Protein AF-A0A432F9B1-F1 (afdb_monomer_lite)

Sequence (202 aa):
MKHYENTPMRMRAKAAPVVKTEVPLRAWCSLDKTREQALPIDDSDNGCDCQPRCPTGAGRMDLRQIAAIKMADEDAVTDSPEAYYLMKQRGITNVIILGVHANMCVLGRPFSIRQMVYQGQNVALVRDLTDTMYNPRSKPFVPHTRGTELVVEHIERHWCPTLTSTDILGGETFQFSDVKIEKDFREPSTSSANTEPRLLKN

Secondary structure (DSSP, 8-state):
-GGGTTSHHHHHHHTSPPPP-SS---S-----TTT----SS--TTTT---SSPPP--GGGS--S--TTSPPPTT----SSTHHHHHHHHTT--EEEEEEE-TTTHHHHSTTSHHHHHHTT-EEEEEEEEEE----TTSTT---HHHHHHHHHHHHHHHT--EE-HHHHH-S-----TT----TT-PPPPS------------

Foldseek 3Di:
DVVCCPPLQAVLLVPQDDDDAPDDQDQKDDDDPVFADPQQADCVVQLQADVVGDDPDPVPDDPDDDPVDDDDNPHHDDQALSVVSSCVVVVNQEEEDAEDDLNGCQCIGSNHQVNSVVRNGQYEYALLRYAHSHHCVGPPNDPRVVSSVSSVVRCCRGTHYYDHPCVVVNDDGDDDPPDDPPPPPDDPDPDDPPPDDPDDDD

Radius of gyration: 19.1 Å; chains: 1; bounding box: 42×38×64 Å

Structure (mmCIF, N/CA/C/O backbone):
data_AF-A0A432F9B1-F1
#
_entry.id   AF-A0A432F9B1-F1
#
loop_
_atom_site.group_PDB
_atom_site.id
_atom_site.type_symbol
_atom_site.label_atom_id
_atom_site.label_alt_id
_atom_site.label_comp_id
_atom_site.label_asym_id
_atom_site.label_entity_id
_atom_site.label_seq_id
_atom_site.pdbx_PDB_ins_code
_atom_site.Cartn_x
_atom_site.Cartn_y
_atom_site.Cartn_z
_atom_site.occupancy
_atom_site.B_iso_or_equiv
_atom_site.auth_seq_id
_atom_site.auth_comp_id
_atom_site.auth_asym_id
_atom_site.auth_atom_id
_atom_site.pdbx_PDB_model_num
ATOM 1 N N . MET A 1 1 ? -15.166 8.931 -1.990 1.00 89.19 1 MET A N 1
ATOM 2 C CA . MET A 1 1 ? -16.039 8.794 -0.797 1.00 89.19 1 MET A CA 1
ATOM 3 C C . MET A 1 1 ? -17.536 8.982 -1.033 1.00 89.19 1 MET A C 1
ATOM 5 O O . MET A 1 1 ? -18.286 8.268 -0.383 1.00 89.19 1 MET A O 1
ATOM 9 N N . LYS A 1 2 ? -17.989 9.857 -1.948 1.00 89.62 2 LYS A N 1
ATOM 10 C CA . LYS A 1 2 ? -19.423 10.134 -2.194 1.00 89.62 2 LYS A CA 1
ATOM 11 C C . LYS A 1 2 ? -20.313 8.890 -2.350 1.00 89.62 2 LYS A C 1
ATOM 13 O O . LYS A 1 2 ? -21.380 8.817 -1.758 1.00 89.62 2 LYS A O 1
ATOM 18 N N . HIS A 1 3 ? -19.839 7.878 -3.080 1.00 91.00 3 HIS A N 1
ATOM 19 C CA . HIS A 1 3 ? -20.565 6.615 -3.290 1.00 91.00 3 HIS A 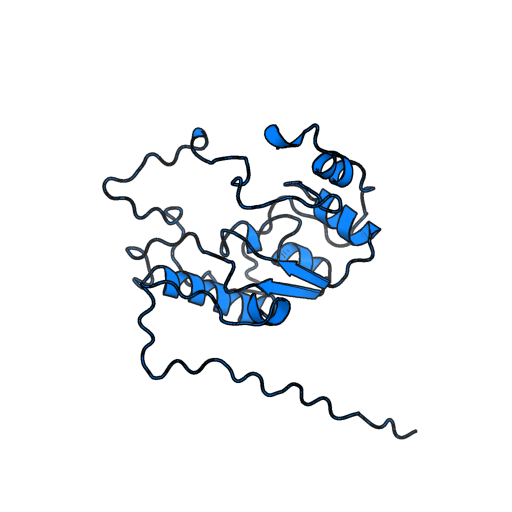CA 1
ATOM 20 C C . HIS A 1 3 ? -20.854 5.823 -2.006 1.00 91.00 3 HIS A C 1
ATOM 22 O O . HIS A 1 3 ? -21.759 4.997 -1.995 1.00 91.00 3 HIS A O 1
ATOM 28 N N . TYR A 1 4 ? -20.106 6.081 -0.932 1.00 94.38 4 TYR A N 1
ATOM 29 C CA . TYR A 1 4 ? -20.184 5.335 0.320 1.00 94.38 4 TYR A CA 1
ATOM 30 C C . TYR A 1 4 ? -20.813 6.136 1.460 1.00 94.38 4 TYR A C 1
ATOM 32 O O . TYR A 1 4 ? -20.983 5.583 2.539 1.00 94.38 4 TYR A O 1
ATOM 40 N N . GLU A 1 5 ? -21.153 7.416 1.265 1.00 93.81 5 GLU A N 1
ATOM 41 C CA . GLU A 1 5 ? -21.520 8.350 2.347 1.00 93.81 5 GLU A CA 1
ATOM 42 C C . GLU A 1 5 ? -22.604 7.826 3.293 1.00 93.81 5 GLU A C 1
ATOM 44 O O . GLU A 1 5 ? -22.486 8.018 4.503 1.00 93.81 5 GLU A O 1
ATOM 49 N N . ASN A 1 6 ? -23.589 7.112 2.746 1.00 94.25 6 ASN A N 1
ATOM 50 C CA . ASN A 1 6 ? -24.746 6.597 3.479 1.00 94.25 6 ASN A CA 1
ATOM 51 C C . ASN A 1 6 ? -24.663 5.090 3.779 1.00 94.25 6 ASN A C 1
ATOM 53 O O . ASN A 1 6 ? -25.659 4.482 4.156 1.00 94.25 6 ASN A O 1
ATOM 57 N N . THR A 1 7 ? -23.497 4.469 3.590 1.00 95.25 7 THR A N 1
ATOM 58 C CA . THR A 1 7 ? -23.306 3.040 3.885 1.00 95.25 7 THR A CA 1
ATOM 59 C C . THR A 1 7 ? -22.981 2.821 5.367 1.00 95.25 7 THR A C 1
ATOM 61 O O . THR A 1 7 ? -22.267 3.645 5.957 1.00 95.25 7 THR A O 1
ATOM 64 N N . PRO A 1 8 ? -23.401 1.688 5.967 1.00 96.56 8 PRO A N 1
ATOM 65 C CA . PRO A 1 8 ? -22.982 1.312 7.318 1.00 96.56 8 PRO A CA 1
ATOM 66 C C . PRO A 1 8 ? -21.456 1.293 7.479 1.00 96.56 8 PRO A C 1
ATOM 68 O O . PRO A 1 8 ? -20.934 1.779 8.481 1.00 96.56 8 PRO A O 1
ATOM 71 N N . MET A 1 9 ? -20.728 0.828 6.457 1.00 97.00 9 MET A N 1
ATOM 72 C CA . MET A 1 9 ? -19.265 0.750 6.459 1.00 97.00 9 MET A CA 1
ATOM 73 C C . MET A 1 9 ? -18.601 2.129 6.554 1.00 97.00 9 MET A C 1
ATOM 75 O O . MET A 1 9 ? -17.619 2.303 7.281 1.00 97.00 9 MET A O 1
ATOM 79 N N . ARG A 1 10 ? -19.139 3.146 5.866 1.00 96.56 10 ARG A N 1
ATOM 80 C CA . ARG A 1 10 ? -18.641 4.521 6.003 1.00 96.56 10 ARG A CA 1
ATOM 81 C C . ARG A 1 10 ? -18.971 5.107 7.364 1.00 96.56 10 ARG A C 1
ATOM 83 O O . ARG A 1 10 ? -18.099 5.738 7.963 1.00 96.56 10 ARG A O 1
ATOM 90 N N . MET A 1 11 ? -20.214 4.940 7.822 1.00 96.38 11 MET A N 1
ATOM 91 C CA . MET A 1 11 ? -20.666 5.453 9.119 1.00 96.38 11 MET A CA 1
ATOM 92 C C . MET A 1 11 ? -19.817 4.882 10.254 1.00 96.38 11 MET A C 1
ATOM 94 O O . MET A 1 11 ? -19.394 5.623 11.136 1.00 96.38 11 MET A O 1
ATOM 98 N N . ARG A 1 12 ? -19.474 3.595 10.171 1.00 96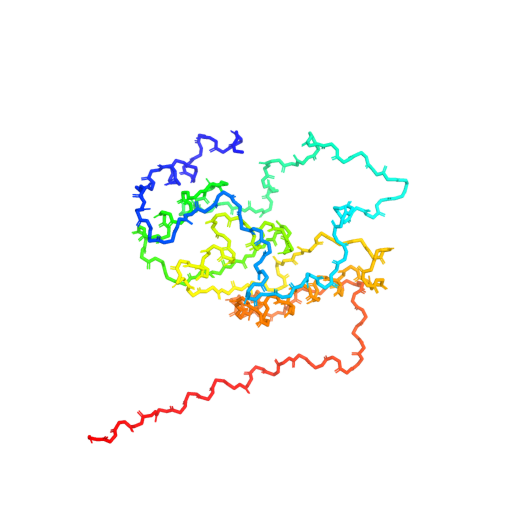.94 12 ARG A N 1
ATOM 99 C CA . ARG A 1 12 ? -18.570 2.923 11.101 1.00 96.94 12 ARG A CA 1
ATOM 100 C C . ARG A 1 12 ? -17.192 3.571 11.171 1.00 96.94 12 ARG A C 1
ATOM 102 O O . ARG A 1 12 ? -16.708 3.815 12.269 1.00 96.94 12 ARG A O 1
ATOM 109 N N . ALA A 1 13 ? -16.581 3.879 10.026 1.00 96.69 13 ALA A N 1
ATOM 110 C CA . ALA A 1 13 ? -15.300 4.584 10.006 1.00 96.69 13 ALA A CA 1
ATOM 111 C C . ALA A 1 13 ? -15.403 5.991 10.628 1.00 96.69 13 ALA A C 1
ATOM 113 O O . ALA A 1 13 ? -14.541 6.362 11.416 1.00 96.69 13 ALA A O 1
ATOM 114 N N . LYS A 1 14 ? -16.474 6.753 10.339 1.00 96.50 14 LYS A N 1
ATOM 115 C CA . LYS A 1 14 ? -16.692 8.091 10.936 1.00 96.50 14 LYS A CA 1
ATOM 116 C C . LYS A 1 14 ? -16.897 8.050 12.448 1.00 96.50 14 LYS A C 1
ATOM 118 O O . LYS A 1 14 ? -16.549 9.001 13.135 1.00 96.50 14 LYS A O 1
ATOM 123 N N . ALA A 1 15 ? -17.522 6.986 12.945 1.00 96.00 15 ALA A N 1
ATOM 124 C CA . ALA A 1 15 ? -17.843 6.833 14.357 1.00 96.00 15 ALA A CA 1
ATOM 125 C C . ALA A 1 15 ? -16.619 6.477 15.218 1.00 96.00 15 ALA A C 1
ATOM 127 O O . ALA A 1 15 ? -16.714 6.525 16.444 1.00 96.00 15 ALA A O 1
ATOM 128 N N . ALA A 1 16 ? -15.485 6.120 14.602 1.00 96.44 16 ALA A N 1
ATOM 129 C CA . ALA A 1 16 ? -14.265 5.816 15.332 1.00 96.44 16 ALA A CA 1
ATOM 130 C C . ALA A 1 16 ? -13.759 7.076 16.068 1.00 96.44 16 ALA A C 1
ATOM 132 O O . ALA A 1 16 ? -13.506 8.101 15.426 1.00 96.44 16 ALA A O 1
ATOM 133 N N . PRO A 1 17 ? -13.598 7.034 17.403 1.00 96.00 17 PRO A N 1
ATOM 134 C CA . PRO A 1 17 ? -13.132 8.186 18.161 1.00 96.00 17 PRO A CA 1
ATOM 135 C C . PRO A 1 17 ? -11.685 8.514 17.793 1.00 96.00 17 PRO A C 1
ATOM 137 O O . PRO A 1 17 ? -10.844 7.622 17.688 1.00 96.00 17 PRO A O 1
ATOM 140 N N . VAL A 1 18 ? -11.383 9.803 17.630 1.00 96.44 18 VAL A N 1
ATOM 141 C CA . VAL A 1 18 ? -10.031 10.266 17.293 1.00 96.44 18 VAL A CA 1
ATOM 142 C C . VAL A 1 18 ? -9.040 9.805 18.358 1.00 96.44 18 VAL A C 1
ATOM 144 O O . VAL A 1 18 ? -9.211 10.073 19.547 1.00 96.44 18 VAL A O 1
ATOM 147 N N . VAL A 1 19 ? -7.969 9.148 17.916 1.00 94.94 19 VAL A N 1
ATOM 148 C CA . VAL A 1 19 ? -6.888 8.692 18.792 1.00 94.94 19 VAL A CA 1
ATOM 149 C C . VAL A 1 19 ? -5.728 9.670 18.706 1.00 94.94 19 VAL A C 1
ATOM 151 O O . VAL A 1 19 ? -5.209 9.940 17.622 1.00 94.94 19 VAL A O 1
ATOM 154 N N . LYS A 1 20 ? -5.301 10.190 19.861 1.00 94.31 20 LYS A N 1
ATOM 155 C CA . LYS A 1 20 ? -4.076 10.984 19.958 1.00 94.31 20 LYS A CA 1
ATOM 156 C C . LYS A 1 20 ? -2.873 10.064 19.762 1.00 94.31 20 LYS A C 1
ATOM 158 O O . LYS A 1 20 ? -2.745 9.063 20.461 1.00 94.31 20 LYS A O 1
ATOM 163 N N . THR A 1 21 ? -1.996 10.419 18.833 1.00 94.50 21 THR A N 1
ATOM 164 C CA . THR A 1 21 ? -0.782 9.661 18.522 1.00 94.50 21 THR A CA 1
ATOM 165 C C . THR A 1 21 ? 0.457 10.462 18.900 1.00 94.50 21 THR A C 1
ATOM 167 O O . THR A 1 21 ? 0.459 11.689 18.799 1.00 94.50 21 THR A O 1
ATOM 170 N N . GLU A 1 22 ? 1.510 9.776 19.345 1.00 93.31 22 GLU A N 1
ATOM 171 C CA . GLU A 1 22 ? 2.811 10.406 19.606 1.00 93.31 22 GLU A CA 1
ATOM 172 C C . GLU A 1 22 ? 3.473 10.832 18.294 1.00 93.31 22 GLU A C 1
ATOM 174 O O . GLU A 1 22 ? 3.881 11.981 18.137 1.00 93.31 22 GLU A O 1
ATOM 179 N N . VAL A 1 23 ? 3.492 9.924 17.313 1.00 94.38 23 VAL A N 1
ATOM 180 C CA . VAL A 1 23 ? 3.859 10.248 15.935 1.00 94.38 23 VAL A CA 1
ATOM 181 C C . VAL A 1 23 ? 2.613 10.764 15.210 1.00 94.38 23 VAL A C 1
ATOM 183 O O . VAL A 1 23 ? 1.605 10.053 15.161 1.00 94.38 23 VAL A O 1
ATOM 186 N N . PRO A 1 24 ? 2.618 11.976 14.627 1.00 95.25 24 PRO A N 1
ATOM 187 C CA . PRO A 1 24 ? 1.454 12.490 13.910 1.00 95.25 24 PRO A CA 1
ATOM 188 C C . PRO A 1 24 ? 1.064 11.604 12.718 1.00 95.25 24 PRO A C 1
ATOM 190 O O . PRO A 1 24 ? 1.925 11.179 11.944 1.00 95.25 24 PRO A O 1
ATOM 193 N N . LEU A 1 25 ? -0.240 11.365 12.541 1.00 95.62 25 LEU A N 1
ATOM 194 C CA . LEU A 1 25 ? -0.776 10.743 11.328 1.00 95.62 25 LEU A CA 1
ATOM 195 C C . LEU A 1 25 ? -0.720 11.756 10.182 1.00 95.62 25 LEU A C 1
ATOM 197 O O . LEU A 1 25 ? -1.406 12.778 10.205 1.00 95.62 25 LEU A O 1
ATOM 201 N N . ARG A 1 26 ? 0.114 11.485 9.180 1.00 95.31 26 ARG A N 1
ATOM 202 C CA . ARG A 1 26 ? 0.287 12.346 8.009 1.00 95.31 26 ARG A CA 1
ATOM 203 C C . ARG A 1 26 ? -0.766 12.011 6.965 1.00 95.31 26 ARG A C 1
ATOM 205 O O . ARG A 1 26 ? -1.045 10.844 6.723 1.00 95.31 26 ARG A O 1
ATOM 212 N N . ALA A 1 27 ? -1.283 13.023 6.271 1.00 94.31 27 ALA A N 1
ATOM 213 C CA . ALA A 1 27 ? -2.170 12.807 5.123 1.00 94.31 27 ALA A CA 1
ATOM 214 C C . ALA A 1 27 ? -1.492 12.003 3.994 1.00 94.31 27 ALA A C 1
ATOM 216 O O . ALA A 1 27 ? -2.171 11.336 3.215 1.00 94.31 27 ALA A O 1
ATOM 217 N N . TRP A 1 28 ? -0.159 12.064 3.922 1.00 97.12 28 TRP A N 1
ATOM 218 C CA . TRP A 1 28 ? 0.662 11.259 3.029 1.00 97.12 28 TRP A CA 1
ATOM 219 C C . TRP A 1 28 ? 2.068 11.042 3.610 1.00 97.12 28 TRP A C 1
ATOM 221 O O . TRP A 1 28 ? 2.698 11.976 4.113 1.00 97.12 28 TRP A O 1
ATOM 231 N N . CYS A 1 29 ? 2.574 9.817 3.506 1.00 96.94 29 CYS A N 1
ATOM 232 C CA . CYS A 1 29 ? 3.934 9.415 3.844 1.00 96.94 29 CYS A CA 1
ATOM 233 C C . CYS A 1 29 ? 4.749 9.212 2.561 1.00 96.94 29 CYS A C 1
ATOM 235 O O . CYS A 1 29 ? 4.727 8.144 1.943 1.00 96.94 29 CYS A O 1
ATOM 237 N N . SER A 1 30 ? 5.482 10.254 2.169 1.00 96.19 30 SER A N 1
ATOM 238 C CA . SER A 1 30 ? 6.472 10.183 1.090 1.00 96.19 30 SER A CA 1
ATOM 239 C C . SER A 1 30 ? 7.675 9.313 1.470 1.00 96.19 30 SER A C 1
ATOM 241 O O . SER A 1 30 ? 7.810 8.900 2.621 1.00 96.19 30 SER A O 1
ATOM 243 N N . LEU A 1 31 ? 8.544 9.065 0.487 1.00 96.38 31 LEU A N 1
ATOM 244 C CA . LEU A 1 31 ? 9.772 8.289 0.640 1.00 96.38 31 LEU A CA 1
ATOM 245 C C . LEU A 1 31 ? 10.621 8.765 1.826 1.00 96.38 31 LEU A C 1
ATOM 247 O O . LEU A 1 31 ? 10.951 9.951 1.929 1.00 96.38 31 LEU A O 1
ATOM 251 N N . ASP A 1 32 ? 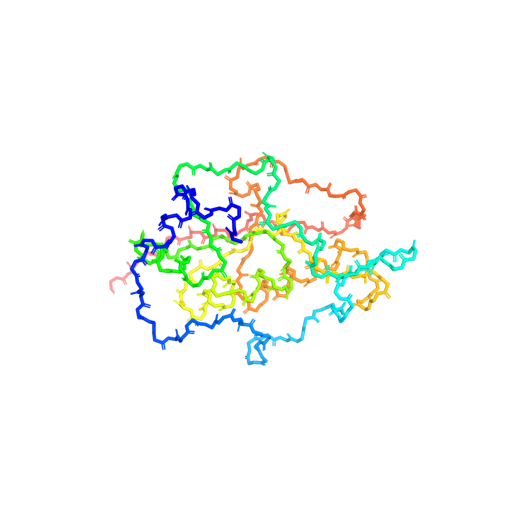11.000 7.827 2.690 1.00 97.00 32 ASP A N 1
ATOM 252 C CA . ASP A 1 32 ? 11.804 8.090 3.880 1.00 97.00 32 ASP A CA 1
ATOM 253 C C . ASP A 1 32 ? 13.273 7.742 3.651 1.00 97.00 32 ASP A C 1
ATOM 255 O O . ASP A 1 32 ? 13.714 6.618 3.878 1.00 97.00 32 ASP A O 1
ATOM 259 N N . LYS A 1 33 ? 14.058 8.749 3.265 1.00 96.81 33 LYS A N 1
ATOM 260 C CA . LYS A 1 33 ? 15.487 8.591 2.956 1.00 96.81 33 LYS A CA 1
ATOM 261 C C . LYS A 1 33 ? 16.332 8.079 4.128 1.00 96.81 33 LYS A C 1
ATOM 263 O O . LYS A 1 33 ? 17.483 7.715 3.915 1.00 96.81 33 LYS A O 1
ATOM 268 N N . THR A 1 34 ? 15.806 8.098 5.354 1.00 97.00 34 THR A N 1
ATOM 269 C CA . THR A 1 34 ? 16.515 7.576 6.530 1.00 97.00 34 THR A CA 1
ATOM 270 C C . THR A 1 34 ? 16.319 6.074 6.724 1.00 97.00 34 THR A C 1
ATOM 272 O O . THR A 1 34 ? 17.103 5.452 7.436 1.00 97.00 34 THR A O 1
ATOM 275 N N . ARG A 1 35 ? 15.303 5.482 6.081 1.00 97.31 35 ARG A N 1
ATOM 276 C CA . ARG A 1 35 ? 14.908 4.079 6.263 1.00 97.31 35 ARG A CA 1
ATOM 277 C C . ARG A 1 35 ? 14.919 3.263 4.971 1.00 97.31 35 ARG A C 1
ATOM 279 O O . ARG A 1 35 ? 15.210 2.069 5.009 1.00 97.31 35 ARG A O 1
ATOM 286 N N . GLU A 1 36 ? 14.608 3.889 3.842 1.00 97.69 36 GLU A N 1
ATOM 287 C CA . GLU A 1 36 ? 14.530 3.238 2.538 1.00 97.69 36 GLU A CA 1
ATOM 288 C C . GLU A 1 36 ? 15.353 3.980 1.479 1.00 97.69 36 GLU A C 1
ATOM 290 O O . GLU A 1 36 ? 15.541 5.199 1.527 1.00 97.69 36 GLU A O 1
ATOM 295 N N . GLN A 1 37 ? 15.835 3.224 0.495 1.00 96.25 37 GLN A N 1
ATOM 296 C CA . GLN A 1 37 ? 16.465 3.778 -0.702 1.00 96.25 37 GLN A CA 1
ATOM 297 C C . GLN A 1 37 ? 15.421 4.325 -1.693 1.00 96.25 37 GLN A C 1
ATOM 299 O O . GLN A 1 37 ? 14.216 4.238 -1.464 1.00 96.25 37 GLN A O 1
ATOM 304 N N . ALA A 1 38 ? 15.877 4.903 -2.809 1.00 97.12 38 ALA A N 1
ATOM 305 C CA . ALA A 1 38 ? 14.986 5.252 -3.916 1.00 97.12 38 ALA A CA 1
ATOM 306 C C . ALA A 1 38 ? 14.212 4.015 -4.411 1.00 97.12 38 ALA A C 1
ATOM 308 O O . ALA A 1 38 ? 14.746 2.907 -4.382 1.00 97.12 38 ALA A O 1
ATOM 309 N N . LEU A 1 39 ? 12.976 4.208 -4.882 1.00 97.31 39 LEU A N 1
ATOM 310 C CA . LEU A 1 39 ? 12.194 3.113 -5.456 1.00 97.31 39 LEU A CA 1
ATOM 311 C C . LEU A 1 39 ? 12.949 2.471 -6.638 1.00 97.31 39 LEU A C 1
ATOM 313 O O . LEU A 1 39 ? 13.600 3.184 -7.405 1.00 97.31 39 LEU A O 1
ATOM 317 N N . PRO A 1 40 ? 12.858 1.142 -6.818 1.00 97.50 40 PRO A N 1
ATOM 318 C CA . PRO A 1 40 ? 13.609 0.414 -7.844 1.00 97.50 40 PRO A CA 1
ATOM 319 C C . PRO A 1 40 ? 13.000 0.527 -9.255 1.00 97.50 40 PRO A C 1
ATOM 321 O O . PRO A 1 40 ? 13.372 -0.230 -10.151 1.00 97.50 40 PRO A O 1
ATOM 324 N N . ILE A 1 41 ? 12.068 1.459 -9.453 1.00 97.12 41 ILE A N 1
ATOM 325 C CA . ILE A 1 41 ? 11.361 1.719 -10.706 1.00 97.12 41 ILE A CA 1
ATOM 326 C C . ILE A 1 41 ? 11.290 3.221 -10.979 1.00 97.12 41 ILE A C 1
ATOM 328 O O . ILE A 1 41 ? 11.355 4.035 -10.059 1.00 97.12 41 ILE A O 1
ATOM 332 N N . ASP A 1 42 ? 11.130 3.580 -12.248 1.00 95.38 42 ASP A N 1
ATOM 333 C CA . ASP A 1 42 ? 10.742 4.924 -12.665 1.00 95.38 42 ASP A CA 1
ATOM 334 C C . ASP A 1 42 ? 9.212 5.015 -12.736 1.00 95.38 42 ASP A C 1
ATOM 336 O O . ASP A 1 42 ? 8.582 4.432 -13.620 1.00 95.38 42 ASP A O 1
ATOM 340 N N . ASP A 1 43 ? 8.628 5.736 -11.780 1.00 91.88 43 ASP A N 1
ATOM 341 C CA . ASP A 1 43 ? 7.192 5.996 -11.668 1.00 91.88 43 ASP A CA 1
ATOM 342 C C . ASP A 1 43 ? 6.807 7.440 -12.048 1.00 91.88 43 ASP A C 1
ATOM 344 O O . ASP A 1 43 ? 5.674 7.874 -11.824 1.00 91.88 43 ASP A O 1
ATOM 348 N N . SER A 1 44 ? 7.721 8.188 -12.681 1.00 90.69 44 SER A N 1
ATOM 349 C CA . SER A 1 44 ? 7.527 9.608 -13.011 1.00 90.69 44 SER A CA 1
ATOM 350 C C . SER A 1 44 ? 6.402 9.877 -14.018 1.00 90.69 44 SER A C 1
ATOM 352 O O . SER A 1 44 ? 5.862 10.985 -14.069 1.00 90.69 44 SER A O 1
ATOM 354 N N . ASP A 1 45 ? 6.007 8.872 -14.804 1.00 87.25 45 ASP A N 1
ATOM 355 C CA . ASP A 1 45 ? 4.951 8.971 -15.812 1.00 87.25 45 ASP A CA 1
ATOM 356 C C . ASP A 1 45 ? 3.585 8.442 -15.343 1.00 87.25 45 ASP A C 1
ATOM 358 O O . ASP A 1 45 ? 2.645 8.392 -16.149 1.00 87.25 45 ASP A O 1
ATOM 362 N N . ASN A 1 46 ? 3.463 8.102 -14.055 1.00 84.94 46 ASN A N 1
ATOM 363 C CA . ASN A 1 46 ? 2.320 7.417 -13.451 1.00 84.94 46 ASN A CA 1
ATOM 364 C C . ASN A 1 46 ? 2.022 6.041 -14.083 1.00 84.94 46 ASN A C 1
ATOM 366 O O . ASN A 1 46 ? 0.862 5.636 -14.168 1.00 84.94 46 ASN A O 1
ATOM 370 N N . GLY A 1 47 ? 3.046 5.330 -14.568 1.00 86.81 47 GLY A N 1
ATOM 371 C CA . GLY A 1 47 ? 2.956 3.932 -14.997 1.00 86.81 47 GLY A CA 1
ATOM 372 C C . GLY A 1 47 ? 2.090 3.676 -16.233 1.00 86.81 47 GLY A C 1
ATOM 373 O O . GLY A 1 47 ? 1.753 2.532 -16.514 1.00 86.81 47 GLY A O 1
ATOM 374 N N . CYS A 1 48 ? 1.696 4.718 -16.972 1.00 86.19 48 CYS A N 1
ATOM 375 C CA . CYS A 1 48 ? 0.793 4.585 -18.113 1.00 86.19 48 CYS A CA 1
ATOM 376 C C . CYS A 1 48 ? 1.529 4.075 -19.359 1.00 86.19 48 CYS A C 1
ATOM 378 O O . CYS A 1 48 ? 2.342 4.783 -19.958 1.00 86.19 48 CYS A O 1
ATOM 380 N N . ASP A 1 49 ? 1.165 2.880 -19.814 1.00 85.75 49 ASP A N 1
ATOM 381 C CA . ASP A 1 49 ? 1.778 2.195 -20.949 1.00 85.75 49 ASP A CA 1
ATOM 382 C C . ASP A 1 49 ? 0.940 2.244 -22.250 1.00 85.75 49 ASP A C 1
ATOM 384 O O . ASP A 1 49 ? 1.333 1.657 -23.264 1.00 85.75 49 ASP A O 1
ATOM 388 N N . CYS A 1 50 ? -0.165 2.994 -22.279 1.00 84.19 50 CYS A N 1
ATOM 389 C CA . CYS A 1 50 ? -1.036 3.123 -23.452 1.00 84.19 50 CYS A CA 1
ATOM 390 C C . CYS A 1 50 ? -0.322 3.756 -24.664 1.00 84.19 50 CYS A C 1
ATOM 392 O O . CYS A 1 50 ? 0.404 4.746 -24.523 1.00 84.19 50 CYS A O 1
ATOM 394 N N . GLN A 1 51 ? -0.590 3.234 -25.869 1.00 86.06 51 GLN A N 1
ATOM 395 C CA . GLN A 1 51 ? -0.152 3.821 -27.141 1.00 86.06 51 GLN A CA 1
ATOM 396 C C . GLN A 1 51 ? -1.328 3.951 -28.131 1.00 86.06 51 GLN A C 1
ATOM 398 O O . GLN A 1 51 ? -1.890 2.930 -28.527 1.00 86.06 51 GLN A O 1
ATOM 403 N N . PRO A 1 52 ? -1.699 5.179 -28.554 1.00 86.81 52 PRO A N 1
ATOM 404 C CA . PRO A 1 52 ? -1.205 6.475 -28.068 1.00 86.81 52 PRO A CA 1
ATOM 405 C C . PRO A 1 52 ? -1.536 6.702 -26.582 1.00 86.81 52 PRO A C 1
ATOM 407 O O . PRO A 1 52 ? -2.416 6.043 -26.025 1.00 86.81 52 PRO A O 1
ATOM 410 N N . ARG A 1 53 ? -0.828 7.635 -25.929 1.00 83.56 53 ARG A N 1
ATOM 411 C CA . ARG A 1 53 ? -1.025 7.920 -24.499 1.00 83.56 53 ARG A CA 1
ATOM 412 C C . ARG A 1 53 ? -2.485 8.287 -24.235 1.00 83.56 53 ARG A C 1
ATOM 414 O O . ARG A 1 53 ? -3.025 9.199 -24.864 1.00 83.56 53 ARG A O 1
ATOM 421 N N . CYS A 1 54 ? -3.122 7.581 -23.305 1.00 82.00 54 CYS A N 1
ATOM 422 C CA . CYS A 1 54 ? -4.502 7.867 -22.950 1.00 82.00 54 CYS A CA 1
ATOM 423 C C . CYS A 1 54 ? -4.578 9.159 -22.105 1.00 82.00 54 CYS A C 1
ATOM 425 O O . CYS A 1 54 ? -3.626 9.503 -21.401 1.00 82.00 54 CYS A O 1
ATOM 427 N N . PRO A 1 55 ? -5.693 9.908 -22.154 1.00 77.56 55 PRO A N 1
ATOM 428 C CA . PRO A 1 55 ? -5.885 11.054 -21.272 1.00 77.56 55 PRO A CA 1
ATOM 429 C C . PRO A 1 55 ? -5.873 10.635 -19.792 1.00 77.56 55 PRO A C 1
ATOM 431 O O . PRO A 1 55 ? -6.733 9.866 -19.366 1.00 77.56 55 PRO A O 1
ATOM 434 N N . THR A 1 56 ? -4.945 11.178 -18.999 1.00 70.00 56 THR A N 1
ATOM 435 C CA . THR A 1 56 ? -4.732 10.842 -17.574 1.00 70.00 56 THR A CA 1
ATOM 436 C C . THR A 1 56 ? -5.456 11.793 -16.605 1.00 70.00 56 THR A C 1
ATOM 438 O O . THR A 1 56 ? -4.974 12.072 -15.510 1.00 70.00 56 THR A O 1
ATOM 441 N N . GLY A 1 57 ? -6.597 12.360 -17.006 1.00 65.62 57 GLY A N 1
ATOM 442 C CA . GLY A 1 57 ? -7.336 13.325 -16.182 1.00 65.62 57 GLY A CA 1
ATOM 443 C C . GLY A 1 57 ? -8.005 12.688 -14.956 1.00 65.62 57 GLY A C 1
ATOM 444 O O . GLY A 1 57 ? -8.559 11.594 -15.046 1.00 65.62 57 GLY A O 1
ATOM 445 N N . ALA A 1 58 ? -8.034 13.415 -13.831 1.00 58.25 58 ALA A N 1
ATOM 446 C CA . ALA A 1 58 ? -8.595 12.956 -12.551 1.00 58.25 58 ALA A CA 1
ATOM 447 C C . ALA A 1 58 ? -10.063 12.476 -12.621 1.00 58.25 58 ALA A C 1
ATOM 449 O O . ALA A 1 58 ? -10.484 11.672 -11.797 1.00 58.25 58 ALA A O 1
ATOM 450 N N . GLY A 1 59 ? -10.834 12.919 -13.621 1.00 60.22 59 GLY A N 1
ATOM 451 C CA . GLY A 1 59 ? -12.229 12.512 -13.830 1.00 60.22 59 GLY A C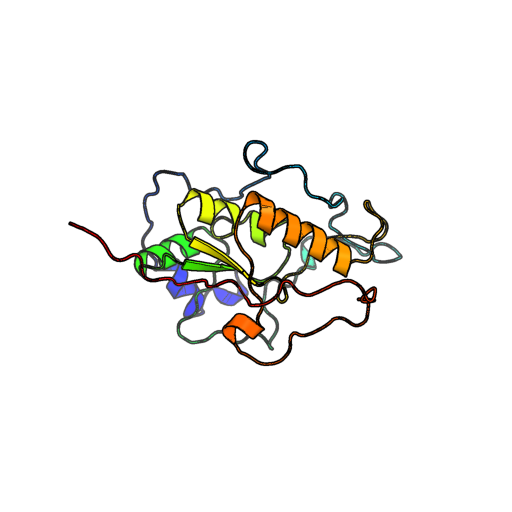A 1
ATOM 452 C C . GLY A 1 59 ? -12.438 11.101 -14.398 1.00 60.22 59 GLY A C 1
ATOM 453 O O . GLY A 1 59 ? -13.583 10.725 -14.626 1.00 60.22 59 GLY A O 1
ATOM 454 N N . ARG A 1 60 ? -11.370 10.333 -14.665 1.00 65.44 60 ARG A N 1
ATOM 455 C CA . ARG A 1 60 ? -11.457 8.962 -15.210 1.00 65.44 60 ARG A CA 1
ATOM 456 C C . ARG A 1 60 ? -11.230 7.847 -14.193 1.00 65.44 60 ARG A C 1
ATOM 458 O O . ARG A 1 60 ? -11.440 6.688 -14.534 1.00 65.44 60 ARG A O 1
ATOM 465 N N . MET A 1 61 ? -10.790 8.167 -12.979 1.00 72.62 61 MET A N 1
ATOM 466 C CA . MET A 1 61 ? -10.628 7.154 -11.938 1.00 72.62 61 MET A CA 1
ATOM 467 C C . MET A 1 61 ? -12.004 6.761 -11.400 1.00 72.62 61 MET A C 1
ATOM 469 O O . MET A 1 61 ? -12.758 7.631 -10.962 1.00 72.62 61 MET A O 1
ATOM 473 N N . ASP A 1 62 ? -12.332 5.466 -11.429 1.00 71.62 62 ASP A N 1
ATOM 474 C CA . ASP A 1 62 ? -13.526 4.988 -10.736 1.00 71.62 62 ASP A CA 1
ATOM 475 C C . ASP A 1 62 ? -13.287 5.121 -9.225 1.00 71.62 62 ASP A C 1
ATOM 477 O O . ASP A 1 62 ? -12.357 4.547 -8.662 1.00 71.62 62 ASP A O 1
ATOM 481 N N . LEU A 1 63 ? -14.109 5.943 -8.572 1.00 84.12 63 LEU A N 1
ATOM 482 C CA . LEU A 1 63 ? -14.028 6.210 -7.136 1.00 84.12 63 LEU A CA 1
ATOM 483 C C . LEU A 1 63 ? -14.863 5.214 -6.316 1.00 84.12 63 LEU A C 1
ATOM 485 O O . LEU A 1 63 ? -15.127 5.465 -5.132 1.00 84.12 63 LEU A O 1
ATOM 489 N N . ARG A 1 64 ? -15.317 4.122 -6.943 1.00 87.44 64 ARG A N 1
ATOM 490 C CA . ARG A 1 64 ? -16.004 2.999 -6.305 1.00 87.44 64 ARG A CA 1
ATOM 491 C C . ARG A 1 64 ? -15.279 1.684 -6.596 1.00 87.44 64 ARG A C 1
ATOM 493 O O . ARG A 1 64 ? -14.627 1.516 -7.621 1.00 87.44 64 ARG A O 1
ATOM 500 N N . GLN A 1 65 ? -15.430 0.734 -5.686 1.00 88.94 65 GLN A N 1
ATOM 501 C CA . GLN A 1 65 ? -14.985 -0.641 -5.885 1.00 88.94 65 GLN A CA 1
ATOM 502 C C . GLN A 1 65 ? -15.796 -1.335 -6.986 1.00 88.94 65 GLN A C 1
ATOM 504 O O . GLN A 1 65 ? -16.972 -1.028 -7.204 1.00 88.94 65 GLN A O 1
ATOM 509 N N . ILE A 1 66 ? -15.192 -2.330 -7.632 1.00 90.88 66 ILE A N 1
ATOM 510 C CA . ILE A 1 66 ? -15.900 -3.206 -8.568 1.00 90.88 66 ILE A CA 1
ATOM 511 C C . ILE A 1 66 ? -16.904 -4.101 -7.831 1.00 90.88 66 ILE A C 1
ATOM 513 O O . ILE A 1 66 ? -16.702 -4.455 -6.671 1.00 90.88 66 ILE A O 1
ATOM 517 N N . ALA A 1 67 ? -17.954 -4.539 -8.531 1.00 90.38 67 ALA A N 1
ATOM 518 C CA . ALA A 1 67 ? -19.016 -5.373 -7.956 1.00 90.38 67 ALA A CA 1
ATOM 519 C C . ALA A 1 67 ? -18.534 -6.734 -7.409 1.00 90.38 67 ALA A C 1
ATOM 521 O O . ALA A 1 67 ? -19.228 -7.350 -6.603 1.00 90.38 67 ALA A O 1
ATOM 522 N N . ALA A 1 68 ? -17.359 -7.205 -7.841 1.00 91.81 68 ALA A N 1
ATOM 523 C CA . ALA A 1 68 ? -16.763 -8.448 -7.356 1.00 91.81 68 ALA A CA 1
ATOM 524 C C . ALA A 1 68 ? -16.235 -8.338 -5.914 1.00 91.81 68 ALA A C 1
ATOM 526 O O . ALA A 1 68 ? -16.246 -9.328 -5.186 1.00 91.81 68 ALA A O 1
ATOM 527 N N . ILE A 1 69 ? -15.807 -7.144 -5.488 1.00 89.56 69 ILE A N 1
ATOM 528 C CA . ILE A 1 69 ? -15.375 -6.901 -4.111 1.00 89.56 69 ILE A CA 1
ATOM 529 C C . ILE A 1 69 ? -16.637 -6.633 -3.299 1.00 89.56 69 ILE A C 1
ATOM 531 O O . ILE A 1 69 ? -17.296 -5.610 -3.481 1.00 89.56 69 ILE A O 1
ATOM 535 N N . LYS A 1 70 ? -16.997 -7.564 -2.419 1.00 91.81 70 LYS A N 1
ATOM 536 C CA . LYS A 1 70 ? -18.131 -7.411 -1.503 1.00 91.81 70 LYS A CA 1
ATOM 537 C C . LYS A 1 70 ? -17.631 -6.816 -0.192 1.00 91.81 70 LYS A C 1
ATOM 539 O O . LYS A 1 70 ? -16.550 -7.176 0.256 1.00 91.81 70 LYS A O 1
ATOM 544 N N . MET A 1 71 ? -18.416 -5.920 0.400 1.00 92.25 71 MET A N 1
ATOM 545 C CA . MET A 1 71 ? -18.185 -5.474 1.775 1.00 92.25 71 MET A CA 1
ATOM 546 C C . MET A 1 71 ? -19.058 -6.307 2.700 1.00 92.25 71 MET A C 1
ATOM 548 O O . MET A 1 71 ? -20.273 -6.367 2.493 1.00 92.25 71 MET A O 1
ATOM 552 N N . ALA A 1 72 ? -18.441 -6.932 3.691 1.00 94.50 72 ALA A N 1
ATOM 553 C CA . ALA A 1 72 ? -19.132 -7.592 4.781 1.00 94.50 72 ALA A CA 1
ATOM 554 C C . ALA A 1 72 ? -19.676 -6.560 5.780 1.00 94.50 72 ALA A C 1
ATOM 556 O O . ALA A 1 72 ? -19.295 -5.381 5.774 1.00 94.50 72 ALA A O 1
ATOM 557 N N . ASP A 1 73 ? -20.582 -6.996 6.652 1.00 93.94 73 ASP A N 1
ATOM 558 C CA . ASP A 1 73 ? -21.240 -6.100 7.597 1.00 93.94 73 ASP A CA 1
ATOM 559 C C . ASP A 1 73 ? -20.248 -5.465 8.568 1.00 93.94 73 ASP A C 1
ATOM 561 O O . ASP A 1 73 ? -20.488 -4.348 9.004 1.00 93.94 73 ASP A O 1
ATOM 565 N N . GLU A 1 74 ? -19.128 -6.110 8.876 1.00 94.31 74 GLU A N 1
ATOM 566 C CA . GLU A 1 74 ? -18.068 -5.676 9.790 1.00 94.31 74 GLU A CA 1
ATOM 567 C C . GLU A 1 74 ? -17.048 -4.690 9.185 1.00 94.31 74 GLU A C 1
ATOM 569 O O . GLU A 1 74 ? -16.290 -4.053 9.939 1.00 94.31 74 GLU A O 1
ATOM 574 N N . ASP A 1 75 ? -17.056 -4.521 7.860 1.00 96.12 75 ASP A N 1
ATOM 575 C CA . ASP A 1 75 ? -16.046 -3.767 7.109 1.00 96.12 75 ASP A CA 1
ATOM 576 C C . ASP A 1 75 ? -16.164 -2.256 7.290 1.00 96.12 75 ASP A C 1
ATOM 578 O O . ASP A 1 75 ? -17.211 -1.712 7.622 1.00 96.12 75 ASP A O 1
ATOM 582 N N . ALA A 1 76 ? -15.091 -1.517 7.041 1.00 96.75 76 ALA A N 1
ATOM 583 C CA . ALA A 1 76 ? -15.118 -0.062 7.090 1.00 96.75 76 ALA A CA 1
ATOM 584 C C . ALA A 1 76 ? -14.529 0.528 5.812 1.00 96.75 76 ALA A C 1
ATOM 586 O O . ALA A 1 76 ? -13.555 0.007 5.278 1.00 96.75 76 ALA A O 1
ATOM 587 N N . VAL A 1 77 ? -15.103 1.639 5.341 1.00 95.62 77 VAL A N 1
ATOM 588 C CA . VAL A 1 77 ? -14.619 2.339 4.141 1.00 95.62 77 VAL A CA 1
ATOM 589 C C . VAL A 1 77 ? -14.255 3.770 4.493 1.00 95.62 77 VAL A C 1
ATOM 591 O O . VAL A 1 77 ? -15.091 4.541 4.968 1.00 95.62 77 VAL A O 1
ATOM 594 N N . THR A 1 78 ? -13.005 4.135 4.233 1.00 94.81 78 THR A N 1
ATOM 595 C CA . THR A 1 78 ? -12.478 5.489 4.407 1.00 94.81 78 THR A CA 1
ATOM 596 C C . THR A 1 78 ? -11.208 5.667 3.582 1.00 94.81 78 THR A C 1
ATOM 598 O O . THR A 1 78 ? -10.516 4.703 3.269 1.00 94.81 78 THR A O 1
ATOM 601 N N . ASP A 1 79 ? -10.903 6.908 3.231 1.00 92.94 79 ASP A N 1
ATOM 602 C CA . ASP A 1 79 ? -9.663 7.341 2.587 1.00 92.94 79 ASP A CA 1
ATOM 603 C C . ASP A 1 79 ? -8.824 8.247 3.508 1.00 92.94 79 ASP A C 1
ATOM 605 O O . ASP A 1 79 ? -7.890 8.915 3.057 1.00 92.94 79 ASP A O 1
ATOM 609 N N . SER A 1 80 ? -9.134 8.243 4.809 1.00 94.06 80 SER A N 1
ATOM 610 C CA . SER A 1 80 ? -8.609 9.170 5.813 1.00 94.06 80 SER A CA 1
ATOM 611 C C . SER A 1 80 ? -8.002 8.447 7.035 1.00 94.06 80 SER A C 1
ATOM 613 O O . SER A 1 80 ? -8.120 7.224 7.148 1.00 94.06 80 SER A O 1
ATOM 615 N N . PRO A 1 81 ? -7.374 9.171 7.988 1.00 95.62 81 PRO A N 1
ATOM 616 C CA . PRO A 1 81 ? -6.811 8.587 9.214 1.00 95.62 81 PRO A CA 1
ATOM 617 C C . PRO A 1 81 ? -7.808 7.831 10.109 1.00 95.62 81 PRO A C 1
ATOM 619 O O . PRO A 1 81 ? -7.383 7.104 11.004 1.00 95.62 81 PRO A O 1
ATOM 622 N N . GLU A 1 82 ? -9.116 7.952 9.860 1.00 97.06 82 GLU A N 1
ATOM 623 C CA . GLU A 1 82 ? -10.174 7.202 10.554 1.00 97.06 82 GLU A CA 1
ATOM 624 C C . GLU A 1 82 ? -9.918 5.687 10.595 1.00 97.06 82 GLU A C 1
ATOM 626 O O . GLU A 1 82 ? -10.261 5.036 11.581 1.00 97.06 82 GLU A O 1
ATOM 631 N N . ALA A 1 83 ? -9.280 5.119 9.563 1.00 96.88 83 ALA A N 1
ATOM 632 C CA . ALA A 1 83 ? -8.932 3.699 9.542 1.00 96.88 83 ALA A CA 1
ATOM 633 C C . ALA A 1 83 ? -8.023 3.318 10.723 1.00 96.88 83 ALA A C 1
ATOM 635 O O . ALA A 1 83 ? -8.273 2.315 11.390 1.00 96.88 83 ALA A O 1
ATOM 636 N N . TYR A 1 84 ? -7.028 4.150 11.046 1.00 97.50 84 TYR A N 1
ATOM 637 C CA . TYR A 1 84 ? -6.154 3.926 12.198 1.00 97.50 84 TYR A CA 1
ATOM 638 C C . TYR A 1 84 ? -6.918 4.042 13.522 1.00 97.50 84 TYR A C 1
ATOM 640 O O . TYR A 1 84 ? -6.724 3.232 14.427 1.00 97.50 84 TYR A O 1
ATOM 648 N N . TYR A 1 85 ? -7.828 5.012 13.642 1.00 97.62 85 TYR A N 1
ATOM 649 C CA . TYR A 1 85 ? -8.661 5.158 14.841 1.00 97.62 85 TYR A CA 1
ATOM 650 C C . TYR A 1 85 ? -9.523 3.921 15.079 1.00 97.62 85 TYR A C 1
ATOM 652 O O . TYR A 1 85 ? -9.579 3.410 16.198 1.00 97.62 85 TYR A O 1
ATOM 660 N N . LEU A 1 86 ? -10.122 3.386 14.014 1.00 97.19 86 LEU A N 1
ATOM 661 C CA . LEU A 1 86 ? -10.910 2.164 14.083 1.00 97.19 86 LEU A CA 1
ATOM 662 C C . LEU A 1 86 ? -10.049 0.948 14.458 1.00 97.19 86 LEU A C 1
ATOM 664 O O . LEU A 1 86 ? -10.473 0.141 15.285 1.00 97.19 86 LEU A O 1
ATOM 668 N N . MET A 1 87 ? -8.833 0.831 13.910 1.00 97.00 87 MET A N 1
ATOM 669 C CA . MET A 1 87 ? -7.880 -0.217 14.301 1.00 97.00 87 MET A CA 1
ATOM 670 C C . MET A 1 87 ? -7.574 -0.152 15.800 1.00 97.00 87 MET A C 1
ATOM 672 O O . MET A 1 87 ? -7.696 -1.154 16.504 1.00 97.00 87 MET A O 1
ATOM 676 N N . LYS A 1 88 ? -7.259 1.039 16.317 1.00 96.75 88 LYS A N 1
ATOM 677 C CA . LYS A 1 88 ? -6.965 1.248 17.740 1.00 96.75 88 LYS A CA 1
ATOM 678 C C . LYS A 1 88 ? -8.163 0.958 18.638 1.00 96.75 88 LYS A C 1
ATOM 680 O O . LYS A 1 88 ? -7.987 0.298 19.657 1.00 96.75 88 LYS A O 1
ATOM 685 N N . GLN A 1 89 ? -9.363 1.391 18.253 1.00 96.31 89 GLN A N 1
ATOM 686 C CA . GLN A 1 89 ? -10.598 1.089 18.982 1.00 96.31 89 GLN A CA 1
ATOM 687 C C . GLN A 1 89 ? -10.842 -0.423 19.088 1.00 96.31 89 GLN A C 1
ATOM 689 O O . GLN A 1 89 ? -11.307 -0.902 20.118 1.00 96.31 89 GLN A O 1
ATOM 694 N N . ARG A 1 90 ? -10.515 -1.175 18.032 1.00 96.19 90 ARG A N 1
ATOM 695 C CA . ARG A 1 90 ? -10.667 -2.636 17.975 1.00 96.19 90 ARG A CA 1
ATOM 696 C C . ARG A 1 90 ? -9.503 -3.405 18.607 1.00 96.19 90 ARG A C 1
ATOM 698 O O . ARG A 1 90 ? -9.511 -4.629 18.569 1.00 96.19 90 ARG A O 1
ATOM 705 N N . GLY A 1 91 ? -8.498 -2.720 19.156 1.00 96.94 91 GLY A N 1
ATOM 706 C CA . GLY A 1 91 ? -7.300 -3.369 19.694 1.00 96.94 91 GLY A CA 1
ATOM 707 C C . GLY A 1 91 ? -6.453 -4.076 18.630 1.00 96.94 91 GLY A C 1
ATOM 708 O O . GLY A 1 91 ? -5.686 -4.975 18.964 1.00 96.94 91 GLY A O 1
ATOM 709 N N . ILE A 1 92 ? -6.583 -3.689 17.357 1.00 96.94 92 ILE A N 1
ATOM 710 C CA . ILE A 1 92 ? -5.799 -4.256 16.259 1.00 96.94 92 ILE A CA 1
ATOM 711 C C . ILE A 1 92 ? -4.357 -3.761 16.384 1.00 96.94 92 ILE A C 1
ATOM 713 O O . ILE A 1 92 ? -4.098 -2.562 16.514 1.00 96.94 92 ILE A O 1
ATOM 717 N N . THR A 1 93 ? -3.430 -4.714 16.365 1.00 97.19 93 THR A N 1
ATOM 718 C CA . THR A 1 93 ? -1.978 -4.483 16.397 1.00 97.19 93 THR A CA 1
ATOM 719 C C . THR A 1 93 ? -1.257 -5.107 15.205 1.00 97.19 93 THR A C 1
ATOM 721 O O . THR A 1 93 ? -0.141 -4.697 14.894 1.00 97.19 93 THR A O 1
ATOM 724 N N . ASN A 1 94 ? -1.895 -6.072 14.535 1.00 98.31 94 ASN A N 1
ATOM 725 C CA . ASN A 1 94 ? -1.396 -6.732 13.334 1.00 98.31 94 ASN A CA 1
ATOM 726 C C . ASN A 1 94 ? -2.231 -6.274 12.135 1.00 98.31 94 ASN A C 1
ATOM 728 O O . ASN A 1 94 ? -3.453 -6.424 12.143 1.00 98.31 94 ASN A O 1
ATOM 732 N N . VAL A 1 95 ? -1.581 -5.712 11.119 1.00 98.12 95 VAL A N 1
ATOM 733 C CA . VAL A 1 95 ? -2.227 -5.103 9.953 1.00 98.12 95 VAL A CA 1
ATOM 734 C C . VAL A 1 95 ? -1.692 -5.758 8.686 1.00 98.12 95 VAL A C 1
ATOM 736 O O . VAL A 1 95 ? -0.517 -5.620 8.351 1.00 98.12 95 VAL A O 1
ATOM 739 N N . ILE A 1 96 ? -2.574 -6.448 7.969 1.00 98.12 96 ILE A N 1
ATOM 740 C CA . ILE A 1 96 ? -2.285 -7.004 6.648 1.00 98.12 96 ILE A CA 1
ATOM 741 C C . ILE A 1 96 ? -2.789 -6.009 5.601 1.00 98.12 96 ILE A C 1
ATOM 743 O O . ILE A 1 96 ? -3.955 -5.618 5.623 1.00 98.12 96 ILE A O 1
ATOM 747 N N . ILE A 1 97 ? -1.904 -5.578 4.705 1.00 97.88 97 ILE A N 1
ATOM 748 C CA . ILE A 1 97 ? -2.192 -4.593 3.659 1.00 97.88 97 ILE A CA 1
ATOM 749 C C . ILE A 1 97 ? -2.143 -5.287 2.301 1.00 97.88 97 ILE A C 1
ATOM 751 O O . ILE A 1 97 ? -1.234 -6.064 2.028 1.00 97.88 97 ILE A O 1
ATOM 755 N N . LEU A 1 98 ? -3.111 -4.981 1.443 1.00 96.38 98 LEU A N 1
ATOM 756 C CA . LEU A 1 98 ? -3.164 -5.393 0.041 1.00 96.38 98 LEU A CA 1
ATOM 757 C C . LEU A 1 98 ? -3.855 -4.310 -0.797 1.00 96.38 98 LEU A C 1
ATOM 759 O O . LEU A 1 98 ? -4.468 -3.395 -0.241 1.00 96.38 98 LEU A O 1
ATOM 763 N N . GLY A 1 99 ? -3.776 -4.412 -2.123 1.00 94.19 99 GLY A N 1
ATOM 764 C CA . GLY A 1 99 ? -4.386 -3.464 -3.056 1.00 94.19 99 GLY A CA 1
ATOM 765 C C . GLY A 1 99 ? -3.364 -2.710 -3.904 1.00 94.19 99 GLY A C 1
ATOM 766 O O . GLY A 1 99 ? -2.217 -3.117 -4.020 1.00 94.19 99 GLY A O 1
ATOM 767 N N . VAL A 1 100 ? -3.786 -1.608 -4.528 1.00 94.00 100 VAL A N 1
ATOM 768 C CA . VAL A 1 100 ? -2.978 -0.895 -5.532 1.00 94.00 100 VAL A CA 1
ATOM 769 C C . VAL A 1 100 ? -2.926 0.618 -5.269 1.00 94.00 100 VAL A C 1
ATOM 771 O O . VAL A 1 100 ? -3.859 1.199 -4.719 1.00 94.00 100 VAL A O 1
ATOM 774 N N . HIS A 1 101 ? -1.857 1.335 -5.615 1.00 95.06 101 HIS A N 1
ATOM 775 C CA . HIS A 1 101 ? -0.587 0.834 -6.155 1.00 95.06 101 HIS A CA 1
ATOM 776 C C . HIS A 1 101 ? 0.481 0.690 -5.058 1.00 95.06 101 HIS A C 1
ATOM 778 O O . HIS A 1 101 ? 0.562 1.550 -4.168 1.00 95.06 101 HIS A O 1
ATOM 784 N N . ALA A 1 102 ? 1.310 -0.357 -5.143 1.00 97.31 102 ALA A N 1
ATOM 785 C CA . ALA A 1 102 ? 2.352 -0.729 -4.184 1.00 97.31 102 ALA A CA 1
ATOM 786 C C . ALA A 1 102 ? 3.314 0.436 -3.891 1.00 97.31 102 ALA A C 1
ATOM 788 O O . ALA A 1 102 ? 3.533 0.795 -2.735 1.00 97.31 102 ALA A O 1
ATOM 789 N N . ASN A 1 103 ? 3.806 1.104 -4.941 1.00 96.69 103 ASN A N 1
ATOM 790 C CA . ASN A 1 103 ? 4.722 2.248 -4.854 1.00 96.69 103 ASN A CA 1
ATOM 791 C C . ASN A 1 103 ? 4.068 3.553 -4.355 1.00 96.69 103 ASN A C 1
ATOM 793 O O . ASN A 1 103 ? 4.770 4.506 -4.021 1.00 96.69 103 ASN A O 1
ATOM 797 N N . MET A 1 104 ? 2.733 3.607 -4.276 1.00 94.94 104 MET A N 1
ATOM 798 C CA . MET A 1 104 ? 1.976 4.810 -3.927 1.00 94.94 104 MET A CA 1
ATOM 799 C C . MET A 1 104 ? 1.092 4.600 -2.700 1.00 94.94 104 MET A C 1
ATOM 801 O O . MET A 1 104 ? 1.545 4.786 -1.577 1.00 94.94 104 MET A O 1
ATOM 805 N N . CYS A 1 105 ? -0.190 4.267 -2.889 1.00 95.44 105 CYS A N 1
ATOM 806 C CA . CYS A 1 105 ? -1.178 4.274 -1.813 1.00 95.44 105 CYS A CA 1
ATOM 807 C C . CYS A 1 105 ? -0.885 3.210 -0.753 1.00 95.44 105 CYS A C 1
ATOM 809 O O . CYS A 1 105 ? -1.085 3.472 0.433 1.00 95.44 105 CYS A O 1
ATOM 811 N N . VAL A 1 106 ? -0.374 2.051 -1.165 1.00 98.00 106 VAL A N 1
ATOM 812 C CA . VAL A 1 106 ? -0.007 0.939 -0.276 1.00 98.00 106 VAL A CA 1
ATOM 813 C C . VAL A 1 106 ? 1.171 1.305 0.633 1.00 98.00 106 VAL A C 1
ATOM 815 O O . VAL A 1 106 ? 1.204 0.885 1.786 1.00 98.00 106 VAL A O 1
ATOM 818 N N . LEU A 1 107 ? 2.093 2.154 0.173 1.00 98.00 107 LEU A N 1
ATOM 819 C CA . LEU A 1 107 ? 3.172 2.695 1.003 1.00 98.00 107 LEU A CA 1
ATOM 820 C C . LEU A 1 107 ? 2.758 3.957 1.779 1.00 98.00 107 LEU A C 1
ATOM 822 O O . LEU A 1 107 ? 3.091 4.101 2.953 1.00 98.00 107 LEU A O 1
ATOM 826 N N . GLY A 1 108 ? 2.050 4.884 1.131 1.00 97.06 108 GLY A N 1
ATOM 827 C CA . GLY A 1 108 ? 2.007 6.294 1.524 1.00 97.06 108 GLY A CA 1
ATOM 828 C C . GLY A 1 108 ? 0.724 6.803 2.179 1.00 97.06 108 GLY A C 1
ATOM 829 O O . GLY A 1 108 ? 0.739 7.908 2.714 1.00 97.06 108 GLY A O 1
ATOM 830 N N . ARG A 1 109 ? -0.396 6.070 2.170 1.00 97.25 109 ARG A N 1
ATOM 831 C CA . ARG A 1 109 ? -1.632 6.545 2.831 1.00 97.25 109 ARG A CA 1
ATOM 832 C C . ARG A 1 109 ? -1.486 6.615 4.367 1.00 97.25 109 ARG A C 1
ATOM 834 O O . ARG A 1 109 ? -0.681 5.884 4.944 1.00 97.25 109 ARG A O 1
ATOM 841 N N . PRO A 1 110 ? -2.318 7.423 5.058 1.00 95.25 110 PRO A N 1
ATOM 842 C CA . PRO A 1 110 ? -2.312 7.565 6.525 1.00 95.25 110 PRO A CA 1
ATOM 843 C C . PRO A 1 110 ? -2.582 6.269 7.312 1.00 95.25 110 PRO A C 1
ATOM 845 O O . PRO A 1 110 ? -2.448 6.242 8.531 1.00 95.25 110 PRO A O 1
ATOM 848 N N . PHE A 1 111 ? -3.013 5.210 6.638 1.00 96.12 111 PHE A N 1
ATOM 849 C CA . PHE A 1 111 ? -3.332 3.900 7.212 1.00 96.12 111 PHE A CA 1
ATOM 850 C C . PHE A 1 111 ? -2.573 2.766 6.508 1.00 96.12 111 PHE A C 1
ATOM 852 O O . PHE A 1 111 ? -2.943 1.603 6.618 1.00 96.12 111 PHE A O 1
ATOM 859 N N . SER A 1 112 ? -1.524 3.123 5.767 1.00 97.62 112 SER A N 1
ATOM 860 C CA . SER A 1 112 ? -0.729 2.220 4.937 1.00 97.62 112 SER A CA 1
ATOM 861 C C . SER A 1 112 ? 0.658 1.967 5.530 1.00 97.62 112 SER A C 1
ATOM 863 O O . SER A 1 112 ? 0.974 2.470 6.609 1.00 97.62 112 SER A O 1
ATOM 865 N N . ILE A 1 113 ? 1.490 1.185 4.831 1.00 98.56 113 ILE A N 1
ATOM 866 C CA . ILE A 1 113 ? 2.717 0.573 5.362 1.00 98.56 113 ILE A CA 1
ATOM 867 C C . ILE A 1 113 ? 3.588 1.562 6.140 1.00 98.56 113 ILE A C 1
ATOM 869 O O . ILE A 1 113 ? 3.837 1.335 7.323 1.00 98.56 113 ILE A O 1
ATOM 873 N N . ARG A 1 114 ? 4.013 2.679 5.529 1.00 98.44 114 ARG A N 1
ATOM 874 C CA . ARG A 1 114 ? 4.943 3.615 6.186 1.00 98.44 114 ARG A CA 1
ATOM 875 C C . ARG A 1 114 ? 4.352 4.173 7.475 1.00 98.44 114 ARG A C 1
ATOM 877 O O . ARG A 1 114 ? 4.981 4.117 8.528 1.00 98.44 114 ARG A O 1
ATOM 884 N N . GLN A 1 115 ? 3.117 4.670 7.402 1.00 98.06 115 GLN A N 1
ATOM 885 C CA . GLN A 1 115 ? 2.452 5.271 8.552 1.00 98.06 115 GLN A CA 1
ATOM 886 C C . GLN A 1 115 ? 2.181 4.243 9.654 1.00 98.06 115 GLN A C 1
ATOM 888 O O . GLN A 1 115 ? 2.370 4.568 10.822 1.00 98.06 115 GLN A O 1
ATOM 893 N N . MET A 1 116 ? 1.771 3.019 9.314 1.00 98.31 116 MET A N 1
ATOM 894 C CA . MET A 1 116 ? 1.506 1.960 10.295 1.00 98.31 116 MET A CA 1
ATOM 895 C C . MET A 1 116 ? 2.785 1.485 10.985 1.00 98.31 116 MET A C 1
ATOM 897 O O . MET A 1 116 ? 2.787 1.328 12.206 1.00 98.31 116 MET A O 1
ATOM 901 N N . VAL A 1 117 ? 3.891 1.375 10.246 1.00 98.19 117 VAL A N 1
ATOM 902 C CA . VAL A 1 117 ? 5.217 1.095 10.814 1.00 98.19 117 VAL A CA 1
ATOM 903 C C . VAL A 1 117 ? 5.647 2.205 11.776 1.00 98.19 117 VAL A C 1
ATOM 905 O O . VAL A 1 117 ? 6.087 1.910 12.885 1.00 98.19 117 VAL A O 1
ATOM 908 N N . TYR A 1 118 ? 5.465 3.481 11.419 1.00 97.81 118 TYR A N 1
ATOM 909 C CA . TYR A 1 118 ? 5.771 4.592 12.331 1.00 97.81 118 TYR A CA 1
ATOM 910 C C . TYR A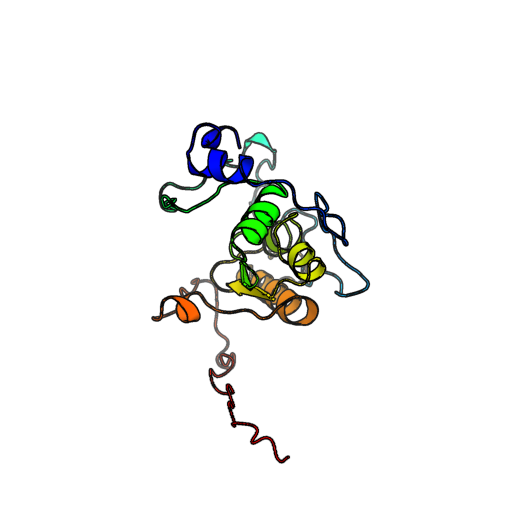 1 118 ? 4.915 4.594 13.599 1.00 97.81 118 TYR A C 1
ATOM 912 O O . TYR A 1 118 ? 5.364 5.076 14.634 1.00 97.81 118 TYR A O 1
ATOM 920 N N . GLN A 1 119 ? 3.696 4.057 13.526 1.00 97.56 119 GLN A N 1
ATOM 921 C CA . GLN A 1 119 ? 2.809 3.905 14.679 1.00 97.56 119 GLN A CA 1
ATOM 922 C C . GLN A 1 119 ? 3.050 2.611 15.473 1.00 97.56 119 GLN A C 1
ATOM 924 O O . GLN A 1 119 ? 2.245 2.281 16.348 1.00 97.56 119 GLN A O 1
ATOM 929 N N . GLY A 1 120 ? 4.114 1.860 15.167 1.00 96.69 120 GLY A N 1
ATOM 930 C CA . GLY A 1 120 ? 4.479 0.634 15.878 1.00 96.69 120 GLY A CA 1
ATOM 931 C C . GLY A 1 120 ? 3.508 -0.530 15.667 1.00 96.69 120 GLY A C 1
ATOM 932 O O . GLY A 1 120 ? 3.394 -1.389 16.536 1.00 96.69 120 GLY A O 1
ATOM 933 N N . GLN A 1 121 ? 2.762 -0.548 14.559 1.00 98.06 121 GLN A N 1
ATOM 934 C CA . GLN A 1 121 ? 1.948 -1.706 14.180 1.00 98.06 121 GLN A CA 1
ATOM 935 C C . GLN A 1 121 ? 2.830 -2.816 13.596 1.00 98.06 121 GLN A C 1
ATOM 937 O O . GLN A 1 121 ? 3.828 -2.539 12.928 1.00 98.06 121 GLN A O 1
ATOM 942 N N . ASN A 1 122 ? 2.417 -4.070 13.775 1.00 98.44 122 ASN A N 1
ATOM 943 C CA . ASN A 1 122 ? 2.994 -5.206 13.062 1.00 98.44 122 ASN A CA 1
ATOM 944 C C . ASN A 1 122 ? 2.357 -5.264 11.673 1.00 98.44 122 ASN A C 1
ATOM 946 O O . ASN A 1 122 ? 1.192 -5.634 11.536 1.00 98.44 122 ASN A O 1
ATOM 950 N N . VAL A 1 123 ? 3.095 -4.855 10.649 1.00 98.62 123 VAL A N 1
ATOM 951 C CA . VAL A 1 123 ? 2.573 -4.755 9.282 1.00 98.62 123 VAL A CA 1
ATOM 952 C C . VAL A 1 123 ? 3.051 -5.943 8.453 1.00 98.62 123 VAL A C 1
ATOM 954 O O . VAL A 1 123 ? 4.200 -6.351 8.590 1.00 98.62 123 VAL A O 1
ATOM 957 N N . ALA A 1 124 ? 2.197 -6.460 7.571 1.00 98.56 124 ALA A N 1
ATOM 958 C CA . ALA A 1 124 ? 2.580 -7.373 6.497 1.00 98.56 124 ALA A CA 1
ATOM 959 C C . ALA A 1 124 ? 1.871 -6.995 5.186 1.00 98.56 124 ALA A C 1
ATOM 961 O O . ALA A 1 124 ? 0.744 -6.499 5.212 1.00 98.56 124 ALA A O 1
ATOM 962 N N . LEU A 1 125 ? 2.522 -7.217 4.043 1.00 98.69 125 LEU A N 1
ATOM 963 C CA . LEU A 1 125 ? 1.941 -7.004 2.708 1.00 98.69 125 LEU A CA 1
ATOM 964 C C . LEU A 1 125 ? 1.533 -8.342 2.073 1.00 98.69 125 LEU A C 1
ATOM 966 O O . LEU A 1 125 ? 2.320 -9.285 2.085 1.00 98.69 125 LEU A O 1
ATOM 970 N N . VAL A 1 126 ? 0.348 -8.408 1.459 1.00 97.81 126 VAL A N 1
ATOM 971 C CA . VAL A 1 126 ? -0.057 -9.539 0.604 1.00 97.81 126 VAL A CA 1
ATOM 972 C C . VAL A 1 126 ? 0.496 -9.326 -0.807 1.00 97.81 126 VAL A C 1
ATOM 974 O O . VAL A 1 126 ? -0.054 -8.540 -1.581 1.00 97.81 126 VAL A O 1
ATOM 977 N N . ARG A 1 127 ? 1.629 -9.959 -1.123 1.00 96.12 127 ARG A N 1
ATOM 978 C CA . ARG A 1 127 ? 2.449 -9.630 -2.308 1.00 96.12 127 ARG A CA 1
ATOM 979 C C . ARG A 1 127 ? 1.854 -10.062 -3.649 1.00 96.12 127 ARG A C 1
ATOM 981 O O . ARG A 1 127 ? 2.191 -9.481 -4.667 1.00 96.12 127 ARG A O 1
ATOM 988 N N . ASP A 1 128 ? 0.977 -11.053 -3.657 1.00 93.81 128 ASP A N 1
ATOM 989 C CA . ASP A 1 128 ? 0.271 -11.566 -4.839 1.00 93.81 128 ASP A CA 1
ATOM 990 C C . ASP A 1 128 ? -1.107 -10.906 -5.051 1.00 93.81 128 ASP A C 1
ATOM 992 O O . ASP A 1 128 ? -1.749 -11.129 -6.073 1.00 93.81 128 ASP A O 1
ATOM 996 N N . LEU A 1 129 ? -1.549 -10.055 -4.114 1.00 94.19 129 LEU A N 1
ATOM 997 C CA . LEU A 1 129 ? -2.753 -9.215 -4.223 1.00 94.19 129 LEU A CA 1
ATOM 998 C C . LEU A 1 129 ? -2.402 -7.718 -4.260 1.00 94.19 129 LEU A C 1
ATOM 1000 O O . LEU A 1 129 ? -3.150 -6.869 -3.761 1.00 94.19 129 LEU A O 1
ATOM 1004 N N . THR A 1 130 ? -1.243 -7.391 -4.827 1.00 95.19 130 THR A N 1
ATOM 1005 C CA . THR A 1 130 ? -0.755 -6.021 -5.001 1.00 95.19 130 THR A CA 1
ATOM 1006 C C . THR A 1 130 ? -0.277 -5.812 -6.429 1.00 95.19 130 THR A C 1
ATOM 1008 O O . THR A 1 130 ? 0.109 -6.757 -7.112 1.00 95.19 130 THR A O 1
ATOM 1011 N N . ASP A 1 131 ? -0.295 -4.563 -6.871 1.00 95.12 131 ASP A N 1
ATOM 1012 C CA . ASP A 1 131 ? 0.203 -4.170 -8.185 1.00 95.12 131 ASP A CA 1
ATOM 1013 C C . ASP A 1 131 ? 0.831 -2.776 -8.129 1.00 95.12 131 ASP A C 1
ATOM 1015 O O . ASP A 1 131 ? 0.524 -1.983 -7.234 1.00 95.12 131 ASP A O 1
ATOM 1019 N N . THR A 1 132 ? 1.720 -2.461 -9.066 1.00 95.44 132 THR A N 1
ATOM 1020 C CA . THR A 1 132 ? 2.560 -1.263 -9.044 1.00 95.44 132 THR A CA 1
ATOM 1021 C C . THR A 1 132 ? 2.283 -0.363 -10.231 1.00 95.44 132 THR A C 1
ATOM 1023 O O . THR A 1 132 ? 2.090 -0.798 -11.356 1.00 95.44 132 THR A O 1
ATOM 1026 N N . MET A 1 133 ? 2.334 0.944 -10.004 1.00 93.81 133 MET A N 1
ATOM 1027 C CA . MET A 1 133 ? 2.270 1.909 -11.088 1.00 93.81 133 MET A CA 1
ATOM 1028 C C . MET A 1 133 ? 3.630 1.977 -11.802 1.00 93.81 133 MET A C 1
ATOM 1030 O O . MET A 1 133 ? 4.483 2.781 -11.433 1.00 93.81 133 MET A O 1
ATOM 1034 N N . TYR A 1 134 ? 3.836 1.110 -12.798 1.00 94.62 134 TYR A N 1
ATOM 1035 C CA . TYR A 1 134 ? 5.091 0.990 -13.545 1.00 94.62 134 TYR A CA 1
ATOM 1036 C C . TYR A 1 134 ? 4.868 0.792 -15.051 1.00 94.62 134 TYR A C 1
ATOM 1038 O O . TYR A 1 134 ? 4.102 -0.069 -15.478 1.00 94.62 134 TYR A O 1
ATOM 1046 N N . ASN A 1 135 ? 5.591 1.563 -15.865 1.00 93.50 135 ASN A N 1
ATOM 1047 C CA . ASN A 1 135 ? 5.620 1.421 -17.317 1.00 93.50 135 ASN A CA 1
ATOM 1048 C C . ASN A 1 135 ? 6.873 0.619 -17.738 1.00 93.50 135 ASN A C 1
ATOM 1050 O O . ASN A 1 135 ? 7.984 1.126 -17.568 1.00 93.50 135 ASN A O 1
ATOM 1054 N N . PRO A 1 136 ? 6.736 -0.567 -18.368 1.00 93.75 136 PRO A N 1
ATOM 1055 C CA . PRO A 1 136 ? 7.868 -1.383 -18.837 1.00 93.75 136 PRO A CA 1
ATOM 1056 C C . PRO A 1 136 ? 8.832 -0.686 -19.809 1.00 93.75 136 PRO A C 1
ATOM 1058 O O . PRO A 1 136 ? 9.950 -1.148 -20.025 1.00 93.75 136 PRO A O 1
ATOM 1061 N N . ARG A 1 137 ? 8.418 0.426 -20.430 1.00 92.62 137 ARG A N 1
ATOM 1062 C CA . ARG A 1 137 ? 9.269 1.248 -21.310 1.00 92.62 137 ARG A CA 1
ATOM 1063 C C . ARG A 1 137 ? 10.070 2.314 -20.562 1.00 92.62 137 ARG A C 1
ATOM 1065 O O . ARG A 1 137 ? 10.822 3.051 -21.195 1.00 92.62 137 ARG A O 1
ATOM 1072 N N . SER A 1 138 ? 9.920 2.386 -19.247 1.00 93.56 138 SER A N 1
ATOM 1073 C CA . SER A 1 138 ? 10.711 3.214 -18.342 1.00 93.56 138 SER A CA 1
ATOM 1074 C C . SER A 1 138 ? 11.671 2.329 -17.544 1.00 93.56 138 SER A C 1
ATOM 1076 O O . SER A 1 138 ? 11.492 1.108 -17.453 1.00 93.56 138 SER A O 1
ATOM 1078 N N . LYS A 1 139 ? 12.719 2.927 -16.962 1.00 95.31 139 LYS A N 1
ATOM 1079 C CA . LYS A 1 139 ? 13.692 2.178 -16.149 1.00 95.31 139 LYS A CA 1
ATOM 1080 C C . LYS A 1 139 ? 12.965 1.374 -15.054 1.00 95.31 139 LYS A C 1
ATOM 1082 O O . LYS A 1 139 ? 12.068 1.925 -14.421 1.00 95.31 139 LYS A O 1
ATOM 1087 N N . PRO A 1 140 ? 13.340 0.107 -14.808 1.00 96.50 140 PRO A N 1
ATOM 1088 C CA . PRO A 1 140 ? 14.549 -0.574 -15.285 1.00 96.50 140 PRO A CA 1
ATOM 1089 C C . PRO A 1 140 ? 14.387 -1.377 -16.594 1.00 96.50 140 PRO A C 1
ATOM 1091 O O . PRO A 1 140 ? 15.242 -2.203 -16.892 1.00 96.50 140 PRO A O 1
ATOM 1094 N N . PHE A 1 141 ? 13.350 -1.113 -17.396 1.00 95.69 141 PHE A N 1
ATOM 1095 C CA . PHE A 1 141 ? 13.065 -1.790 -18.673 1.00 95.69 141 PHE A CA 1
ATOM 1096 C C . PHE A 1 141 ? 12.793 -3.294 -18.541 1.00 95.69 141 PHE A C 1
ATOM 1098 O O . PHE A 1 141 ? 13.272 -4.108 -19.332 1.00 95.69 141 PHE A O 1
ATOM 1105 N N . VAL A 1 142 ? 12.022 -3.659 -17.520 1.00 94.88 142 VAL A N 1
ATOM 1106 C CA . VAL A 1 142 ? 11.602 -5.039 -17.245 1.00 94.88 142 VAL A CA 1
ATOM 1107 C C . VAL A 1 142 ? 10.100 -5.195 -17.500 1.00 94.88 142 VAL A C 1
ATOM 1109 O O . VAL A 1 142 ? 9.389 -4.189 -17.554 1.00 94.88 142 VAL A O 1
ATOM 1112 N N . PRO A 1 143 ? 9.579 -6.427 -17.654 1.00 94.50 143 PRO A N 1
ATOM 1113 C CA . PRO A 1 143 ? 8.137 -6.660 -17.681 1.00 94.50 143 PRO A CA 1
ATOM 1114 C C . PRO A 1 143 ? 7.430 -6.041 -16.469 1.00 94.50 143 PRO A C 1
ATOM 1116 O O . PRO A 1 143 ? 8.026 -5.903 -15.400 1.00 94.50 143 PRO A O 1
ATOM 1119 N N . HIS A 1 144 ? 6.156 -5.682 -16.626 1.00 93.25 144 HIS A N 1
ATOM 1120 C CA . HIS A 1 144 ? 5.400 -4.979 -15.586 1.00 93.25 144 HIS A CA 1
ATOM 1121 C C . HIS A 1 144 ? 5.373 -5.765 -14.268 1.00 93.25 144 HIS A C 1
ATOM 1123 O O . HIS A 1 144 ? 5.695 -5.221 -13.214 1.00 93.25 144 HIS A O 1
ATOM 1129 N N . THR A 1 145 ? 5.099 -7.066 -14.361 1.00 93.19 145 THR A N 1
ATOM 1130 C CA . THR A 1 145 ? 5.143 -8.022 -13.248 1.00 93.19 145 THR A CA 1
ATOM 1131 C C . THR A 1 145 ? 6.478 -7.997 -12.511 1.00 93.19 145 THR A C 1
ATOM 1133 O O . THR A 1 145 ? 6.498 -7.837 -11.292 1.00 93.19 145 THR A O 1
ATOM 1136 N N . ARG A 1 146 ? 7.605 -8.017 -13.235 1.00 95.06 146 ARG A N 1
ATOM 1137 C CA . ARG A 1 146 ? 8.933 -7.887 -12.618 1.00 95.06 146 ARG A CA 1
ATOM 1138 C C . ARG A 1 146 ? 9.139 -6.523 -11.951 1.00 95.06 146 ARG A C 1
ATOM 1140 O O . ARG A 1 146 ? 9.787 -6.438 -10.913 1.00 95.06 146 ARG A O 1
ATOM 1147 N N . GLY A 1 147 ? 8.590 -5.451 -12.517 1.00 96.12 147 GLY A N 1
ATOM 1148 C CA . GLY A 1 147 ? 8.584 -4.137 -11.871 1.00 96.12 147 GLY A CA 1
ATOM 1149 C C . GLY A 1 147 ? 7.824 -4.141 -10.542 1.00 96.12 147 GLY A C 1
ATOM 1150 O O . GLY A 1 147 ? 8.313 -3.586 -9.558 1.00 96.12 147 GLY A O 1
ATOM 1151 N N . THR A 1 148 ? 6.677 -4.824 -10.489 1.00 96.62 148 THR A N 1
ATOM 1152 C CA . THR A 1 148 ? 5.919 -5.036 -9.249 1.00 96.62 148 THR A CA 1
ATOM 1153 C C . THR A 1 148 ? 6.718 -5.845 -8.230 1.00 96.62 148 THR A C 1
ATOM 1155 O O . THR A 1 148 ? 6.828 -5.419 -7.080 1.00 96.62 148 THR A O 1
ATOM 1158 N N . GLU A 1 149 ? 7.357 -6.943 -8.638 1.00 96.62 149 GLU A N 1
ATOM 1159 C CA . GLU A 1 149 ? 8.225 -7.740 -7.760 1.00 96.62 149 GLU A CA 1
ATOM 1160 C C . GLU A 1 149 ? 9.372 -6.914 -7.169 1.00 96.62 149 GLU A C 1
ATOM 1162 O O . GLU A 1 149 ? 9.638 -7.005 -5.976 1.00 96.62 149 GLU A O 1
ATOM 1167 N N . LEU A 1 150 ? 10.019 -6.053 -7.960 1.00 98.12 150 LEU A N 1
ATOM 1168 C CA . LEU A 1 150 ? 11.077 -5.173 -7.458 1.00 98.12 150 LEU A CA 1
ATOM 1169 C C . LEU A 1 150 ? 10.568 -4.241 -6.348 1.00 98.12 150 LEU A C 1
ATOM 1171 O O . LEU A 1 150 ? 11.261 -4.026 -5.353 1.00 98.12 150 LEU A O 1
ATOM 1175 N N . VAL A 1 151 ? 9.357 -3.692 -6.485 1.00 98.31 151 VAL A N 1
ATOM 1176 C CA . VAL A 1 151 ? 8.748 -2.860 -5.436 1.00 98.31 151 VAL A CA 1
ATOM 1177 C C . VAL A 1 151 ? 8.385 -3.688 -4.203 1.00 98.31 151 VAL A C 1
ATOM 1179 O O . VAL A 1 151 ? 8.593 -3.217 -3.085 1.00 98.31 151 VAL A O 1
ATOM 1182 N N . VAL A 1 152 ? 7.909 -4.922 -4.376 1.00 98.44 152 VAL A N 1
ATOM 1183 C CA . VAL A 1 152 ? 7.687 -5.859 -3.263 1.00 98.44 152 VAL A CA 1
ATOM 1184 C C . VAL A 1 152 ? 9.000 -6.154 -2.531 1.00 98.44 152 VAL A C 1
ATOM 1186 O O . VAL A 1 152 ? 9.058 -5.986 -1.316 1.00 98.44 152 VAL A O 1
ATOM 1189 N N . GLU A 1 153 ? 10.078 -6.484 -3.246 1.00 98.56 153 GLU A N 1
ATOM 1190 C CA . GLU A 1 153 ? 11.404 -6.718 -2.658 1.00 98.56 153 GLU A CA 1
ATOM 1191 C C . GLU A 1 153 ? 11.910 -5.486 -1.891 1.00 98.56 153 GLU A C 1
ATOM 1193 O O . GLU A 1 153 ? 12.551 -5.604 -0.847 1.00 98.56 153 GLU A O 1
ATOM 1198 N N . HIS A 1 154 ? 11.642 -4.279 -2.393 1.00 98.56 154 HIS A N 1
ATOM 1199 C CA . HIS A 1 154 ? 11.962 -3.037 -1.689 1.00 98.56 154 HIS A CA 1
ATOM 1200 C C . HIS A 1 154 ? 11.172 -2.905 -0.378 1.00 98.56 154 HIS A C 1
ATOM 1202 O O . HIS A 1 154 ? 11.737 -2.537 0.654 1.00 98.56 154 HIS A O 1
ATOM 1208 N N . ILE A 1 155 ? 9.879 -3.235 -0.392 1.00 98.69 155 ILE A N 1
ATOM 1209 C CA . ILE A 1 155 ? 9.030 -3.244 0.807 1.00 98.69 155 ILE A CA 1
ATOM 1210 C C . ILE A 1 155 ? 9.555 -4.250 1.839 1.00 98.69 155 ILE A C 1
ATOM 1212 O O . ILE A 1 155 ? 9.693 -3.889 3.010 1.00 98.69 155 ILE A O 1
ATOM 1216 N N . GLU A 1 156 ? 9.923 -5.456 1.409 1.00 98.56 156 GLU A N 1
ATOM 1217 C CA . GLU A 1 156 ? 10.485 -6.506 2.270 1.00 98.56 156 GLU A CA 1
ATOM 1218 C C . GLU A 1 156 ? 11.782 -6.077 2.949 1.00 98.56 156 GLU A C 1
ATOM 1220 O O . GLU A 1 156 ? 11.973 -6.299 4.145 1.00 98.56 156 GLU A O 1
ATOM 1225 N N . ARG A 1 157 ? 12.673 -5.419 2.201 1.00 98.38 157 ARG A N 1
ATOM 1226 C CA . ARG A 1 157 ? 13.974 -4.975 2.718 1.00 98.38 157 ARG A CA 1
ATOM 1227 C C . ARG A 1 157 ? 13.863 -3.856 3.750 1.00 98.38 157 ARG A C 1
ATOM 1229 O O . ARG A 1 157 ? 14.695 -3.788 4.652 1.00 98.38 157 ARG A O 1
ATOM 1236 N N . HIS A 1 158 ? 12.891 -2.954 3.605 1.00 98.44 158 HIS A N 1
ATOM 1237 C CA . HIS A 1 158 ? 12.891 -1.679 4.336 1.00 98.44 158 HIS A CA 1
ATOM 1238 C C . HIS A 1 158 ? 11.722 -1.488 5.310 1.00 98.44 158 HIS A C 1
ATOM 1240 O O . HIS A 1 158 ? 11.837 -0.727 6.281 1.00 98.44 158 HIS A O 1
ATOM 1246 N N . TRP A 1 159 ? 10.589 -2.148 5.078 1.00 98.44 159 TRP A N 1
ATOM 1247 C CA . TRP A 1 159 ? 9.337 -1.803 5.746 1.00 98.44 159 TRP A CA 1
ATOM 1248 C C . TRP A 1 159 ? 8.726 -2.944 6.538 1.00 98.44 159 TRP A C 1
ATOM 1250 O O . TRP A 1 159 ? 8.536 -2.783 7.745 1.00 98.44 159 TRP A O 1
ATOM 1260 N N . CYS A 1 160 ? 8.398 -4.056 5.888 1.00 98.62 160 CYS A N 1
ATOM 1261 C CA . CYS A 1 160 ? 7.661 -5.143 6.519 1.00 98.62 160 CYS A CA 1
ATOM 1262 C C . CYS A 1 160 ? 7.819 -6.471 5.770 1.00 98.62 160 CYS A C 1
ATOM 1264 O O . CYS A 1 160 ? 8.065 -6.459 4.566 1.00 98.62 160 CYS A O 1
ATOM 1266 N N . PRO A 1 161 ? 7.637 -7.619 6.453 1.00 98.38 161 PRO A N 1
ATOM 1267 C CA . PRO A 1 161 ? 7.537 -8.906 5.776 1.00 98.38 161 PRO A CA 1
ATOM 1268 C C . PRO A 1 161 ? 6.331 -8.951 4.828 1.00 98.38 161 PRO A C 1
ATOM 1270 O O . PRO A 1 161 ? 5.363 -8.195 4.966 1.00 98.38 161 PRO A O 1
ATOM 1273 N N . THR A 1 162 ? 6.367 -9.893 3.893 1.00 98.06 162 THR A N 1
ATOM 1274 C CA . THR A 1 162 ? 5.248 -10.186 2.997 1.00 98.06 162 THR A CA 1
ATOM 1275 C C . THR A 1 162 ? 4.713 -11.593 3.230 1.00 98.06 162 THR A C 1
ATOM 1277 O O . THR A 1 162 ? 5.395 -12.471 3.762 1.00 98.06 162 THR A O 1
ATOM 1280 N N . LEU A 1 163 ? 3.486 -11.809 2.779 1.00 96.50 163 LEU A N 1
ATOM 1281 C CA . LEU A 1 163 ? 2.822 -13.103 2.691 1.00 96.50 163 LEU A CA 1
ATOM 1282 C C . LEU A 1 163 ? 2.054 -13.187 1.367 1.00 96.50 163 LEU A C 1
ATOM 1284 O O . LEU A 1 163 ? 1.868 -12.179 0.687 1.00 96.50 163 LEU A O 1
ATOM 1288 N N . THR A 1 164 ? 1.622 -14.380 0.996 1.00 95.88 164 THR A N 1
ATOM 1289 C CA . THR A 1 164 ? 0.742 -14.644 -0.148 1.00 95.88 164 THR A CA 1
ATOM 1290 C C . THR A 1 164 ? -0.706 -14.785 0.298 1.00 95.88 164 THR A C 1
ATOM 1292 O O . THR A 1 164 ? -0.995 -15.086 1.455 1.00 95.88 164 THR A O 1
ATOM 1295 N N . SER A 1 165 ? -1.644 -14.633 -0.629 1.00 94.69 165 SER A N 1
ATOM 1296 C CA . SER A 1 165 ? -3.053 -14.942 -0.403 1.00 94.69 165 SER A CA 1
ATOM 1297 C C . SER A 1 165 ? -3.249 -16.390 0.050 1.00 94.69 165 SER A C 1
ATOM 1299 O O . SER A 1 165 ? -4.089 -16.655 0.908 1.00 94.69 165 SER A O 1
ATOM 1301 N N . THR A 1 166 ? -2.420 -17.312 -0.442 1.00 95.44 166 THR A N 1
ATOM 1302 C CA . THR A 1 166 ? -2.431 -18.730 -0.066 1.00 95.44 166 THR A CA 1
ATOM 1303 C C . THR A 1 166 ? -1.922 -18.990 1.348 1.00 95.44 166 THR A C 1
ATOM 1305 O O . THR A 1 166 ? -2.368 -19.951 1.967 1.00 95.44 166 THR A O 1
ATOM 1308 N N . ASP A 1 167 ? -1.085 -18.118 1.920 1.00 94.62 167 ASP A N 1
ATOM 1309 C CA . ASP A 1 167 ? -0.722 -18.211 3.343 1.00 94.62 167 ASP A CA 1
ATOM 1310 C C . ASP A 1 167 ? -1.941 -17.968 4.260 1.00 94.62 167 ASP A C 1
ATOM 1312 O O . ASP A 1 167 ? -1.947 -18.397 5.413 1.00 94.62 167 ASP A O 1
ATOM 1316 N N . ILE A 1 168 ? -2.986 -17.297 3.749 1.00 91.88 168 ILE A N 1
ATOM 1317 C CA . ILE A 1 168 ? -4.244 -17.023 4.465 1.00 91.88 168 ILE A CA 1
ATOM 1318 C C . ILE A 1 168 ? -5.343 -18.020 4.075 1.00 91.88 168 ILE A C 1
ATOM 1320 O O . ILE A 1 168 ? -6.060 -18.523 4.939 1.00 91.88 168 ILE A O 1
ATOM 1324 N N . LEU A 1 169 ? -5.518 -18.267 2.775 1.00 91.94 169 LEU A N 1
ATOM 1325 C CA . LEU A 1 169 ? -6.652 -19.015 2.222 1.00 91.94 169 LEU A CA 1
ATOM 1326 C C . LEU A 1 169 ? -6.331 -20.491 1.933 1.00 91.94 169 LEU A C 1
ATOM 1328 O O . LEU A 1 169 ? -7.253 -21.283 1.737 1.00 91.94 169 LEU A O 1
ATOM 1332 N N . GLY A 1 170 ? -5.050 -20.870 1.901 1.00 90.38 170 GLY A N 1
ATOM 1333 C CA . GLY A 1 170 ? -4.579 -22.120 1.301 1.00 90.38 170 GLY A CA 1
ATOM 1334 C C . GLY A 1 170 ? -4.678 -22.118 -0.232 1.00 90.38 170 GLY A C 1
ATOM 1335 O O . GLY A 1 170 ? -5.054 -21.120 -0.843 1.00 90.38 170 GLY A O 1
ATOM 1336 N N . GLY A 1 171 ? -4.362 -23.255 -0.858 1.00 88.81 171 GLY A N 1
ATOM 1337 C CA . GLY A 1 171 ? -4.484 -23.448 -2.309 1.00 88.81 171 GLY A CA 1
ATOM 1338 C C . GLY A 1 171 ? -3.261 -22.995 -3.112 1.00 88.81 171 GLY A C 1
ATOM 1339 O O . GLY A 1 171 ? -2.144 -23.006 -2.602 1.00 88.81 171 GLY A O 1
ATOM 1340 N N . GLU A 1 172 ? -3.485 -22.640 -4.379 1.00 83.69 172 GLU A N 1
ATOM 1341 C CA . GLU A 1 172 ? -2.445 -22.201 -5.318 1.00 83.69 172 GLU A CA 1
ATOM 1342 C C . GLU A 1 172 ? -2.557 -20.699 -5.599 1.00 83.69 172 GLU A C 1
ATOM 1344 O O . GLU A 1 172 ? -3.656 -20.156 -5.742 1.00 83.69 172 GLU A O 1
ATOM 1349 N N . THR A 1 173 ? -1.412 -20.021 -5.681 1.00 79.94 173 THR A N 1
ATOM 1350 C CA . THR A 1 173 ? -1.349 -18.590 -5.983 1.00 79.94 173 THR A CA 1
ATOM 1351 C C . THR A 1 173 ? -1.754 -18.333 -7.431 1.00 79.94 173 THR A C 1
ATOM 1353 O O . THR A 1 173 ? -1.348 -19.056 -8.342 1.00 79.94 173 THR A O 1
ATOM 1356 N N . PHE A 1 174 ? -2.517 -17.264 -7.669 1.00 80.44 174 PHE A N 1
ATOM 1357 C CA . PHE A 1 174 ? -2.809 -16.816 -9.028 1.00 80.44 174 PHE A CA 1
ATOM 1358 C C . PHE A 1 174 ? -1.533 -16.302 -9.711 1.00 80.44 174 PHE A C 1
ATOM 1360 O O . PHE A 1 174 ? -0.829 -15.459 -9.162 1.00 80.44 174 PHE A O 1
ATOM 1367 N N . GLN A 1 175 ? -1.253 -16.784 -10.923 1.00 74.88 175 GLN A N 1
ATOM 1368 C CA . GLN A 1 175 ? -0.072 -16.405 -11.703 1.00 74.88 175 GLN A CA 1
ATOM 1369 C C . GLN A 1 175 ? -0.495 -15.687 -12.987 1.00 74.88 175 GLN A C 1
ATOM 1371 O O . GLN A 1 175 ? -1.325 -16.193 -13.748 1.00 74.88 175 GLN A O 1
ATOM 1376 N N . PHE A 1 176 ? 0.090 -14.517 -13.251 1.00 74.56 176 PHE A N 1
ATOM 1377 C CA . PHE A 1 176 ? -0.132 -13.797 -14.504 1.00 74.56 176 PHE A CA 1
ATOM 1378 C C . PHE A 1 176 ? 0.653 -14.444 -15.655 1.00 74.56 176 PHE A C 1
ATOM 1380 O O . PHE A 1 176 ? 1.781 -14.903 -15.492 1.00 74.56 176 PHE A O 1
ATOM 1387 N N . SER A 1 177 ? 0.058 -14.479 -16.849 1.00 75.44 177 SER A N 1
ATOM 1388 C CA . SER A 1 177 ? 0.605 -15.199 -18.010 1.00 75.44 177 SER A CA 1
ATOM 1389 C C . SER A 1 177 ? 1.872 -14.585 -18.619 1.00 75.44 177 SER A C 1
ATOM 1391 O O . SER A 1 177 ? 2.545 -15.233 -19.417 1.00 75.44 177 SER A O 1
ATOM 1393 N N . ASP A 1 178 ? 2.172 -13.324 -18.313 1.00 70.00 178 ASP A N 1
ATOM 1394 C CA . ASP A 1 178 ? 3.359 -12.603 -18.785 1.00 70.00 178 ASP A CA 1
ATOM 1395 C C . ASP A 1 178 ? 4.607 -12.868 -17.923 1.00 70.00 178 ASP A C 1
ATOM 1397 O O . ASP A 1 178 ? 5.713 -12.478 -18.304 1.00 70.00 178 ASP A O 1
ATOM 1401 N N . VAL A 1 179 ? 4.454 -13.599 -16.814 1.00 60.69 179 VAL A N 1
ATOM 1402 C CA . VAL A 1 179 ? 5.561 -14.109 -16.004 1.00 60.69 179 VAL A CA 1
ATOM 1403 C C . VAL A 1 179 ? 6.190 -15.312 -16.715 1.00 60.69 179 VA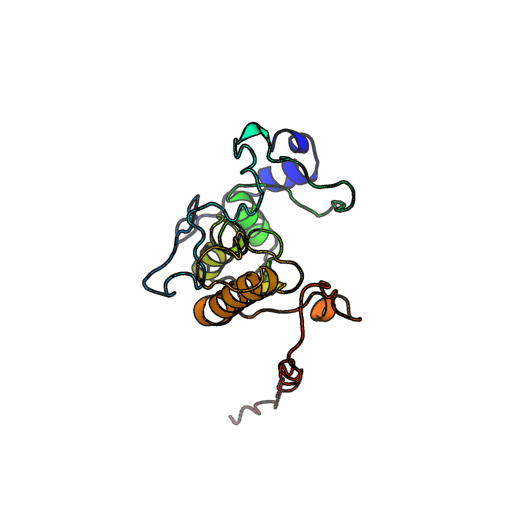L A C 1
ATOM 1405 O O . VAL A 1 179 ? 5.669 -16.427 -16.696 1.00 60.69 179 VAL A O 1
ATOM 1408 N N . LYS A 1 180 ? 7.350 -15.111 -17.352 1.00 47.19 180 LYS A N 1
ATOM 1409 C CA . LYS A 1 180 ? 8.232 -16.227 -17.720 1.00 47.19 180 LYS A CA 1
ATOM 1410 C C . LYS A 1 180 ? 9.091 -16.557 -16.509 1.00 47.19 180 LYS A C 1
ATOM 1412 O O . LYS A 1 180 ? 10.066 -15.860 -16.252 1.00 47.19 180 LYS A O 1
ATOM 1417 N N . ILE A 1 181 ? 8.742 -17.620 -15.789 1.00 50.94 181 ILE A N 1
ATOM 1418 C CA . ILE A 1 181 ? 9.623 -18.179 -14.762 1.00 50.94 181 ILE A CA 1
ATOM 1419 C C . ILE A 1 181 ? 10.896 -18.656 -15.474 1.00 50.94 181 ILE A C 1
ATOM 1421 O O . ILE A 1 181 ? 10.886 -19.670 -16.178 1.00 50.94 181 ILE A O 1
ATOM 1425 N N . GLU A 1 182 ? 11.996 -17.915 -15.335 1.00 43.75 182 GLU A N 1
ATOM 1426 C CA . GLU A 1 182 ? 13.313 -18.505 -15.554 1.00 43.75 182 GLU A CA 1
ATOM 1427 C C . GLU A 1 182 ? 13.443 -19.656 -14.554 1.00 43.75 182 GLU A C 1
ATOM 1429 O O . GLU A 1 182 ? 13.150 -19.485 -13.372 1.00 43.75 182 GLU A O 1
ATOM 1434 N N . LYS A 1 183 ? 13.818 -20.844 -15.042 1.00 38.28 183 LYS A N 1
ATOM 1435 C CA . LYS A 1 183 ? 13.768 -22.138 -14.329 1.00 38.28 183 LYS A CA 1
ATOM 1436 C C . LYS A 1 183 ? 14.473 -22.179 -12.960 1.00 38.28 183 LYS A C 1
ATOM 1438 O O . LYS A 1 183 ? 14.337 -23.177 -12.260 1.00 38.28 183 LYS A O 1
ATOM 1443 N N . ASP A 1 184 ? 15.169 -21.114 -12.579 1.00 39.78 184 ASP A N 1
ATOM 1444 C CA . ASP A 1 184 ? 15.954 -20.993 -11.356 1.00 39.78 184 ASP A CA 1
ATOM 1445 C C . ASP A 1 184 ? 15.311 -20.086 -10.285 1.00 39.78 184 ASP A C 1
ATOM 1447 O O . ASP A 1 184 ? 15.882 -19.932 -9.201 1.00 39.78 184 ASP A O 1
ATOM 1451 N N . PHE A 1 185 ? 14.117 -19.515 -10.520 1.00 40.25 185 PHE A N 1
ATOM 1452 C CA . PHE A 1 185 ? 13.385 -18.794 -9.470 1.00 40.25 185 PHE A CA 1
ATOM 1453 C C . PHE A 1 185 ? 12.746 -19.791 -8.497 1.00 40.25 185 PHE A C 1
ATOM 1455 O O . PHE A 1 185 ? 11.635 -20.285 -8.684 1.00 40.25 185 PHE A O 1
ATOM 1462 N N . ARG A 1 186 ? 13.503 -20.142 -7.459 1.00 37.94 186 ARG A N 1
ATOM 1463 C CA . ARG A 1 186 ? 13.032 -20.974 -6.355 1.00 37.94 186 ARG A CA 1
ATOM 1464 C C . ARG A 1 186 ? 12.189 -20.096 -5.434 1.00 37.94 186 ARG A C 1
ATOM 1466 O O . ARG A 1 186 ? 12.715 -19.131 -4.881 1.00 37.94 186 ARG A O 1
ATOM 1473 N N . GLU A 1 187 ? 10.912 -20.434 -5.249 1.00 40.09 187 GLU A N 1
ATOM 1474 C CA . GLU A 1 187 ? 10.127 -19.865 -4.150 1.00 40.09 187 GLU A CA 1
ATOM 1475 C C . GLU A 1 187 ? 10.944 -19.974 -2.851 1.00 40.09 187 GLU A C 1
ATOM 1477 O O . GLU A 1 187 ? 11.564 -21.023 -2.612 1.00 40.09 187 GLU A O 1
ATOM 1482 N N . PRO A 1 188 ? 11.004 -18.920 -2.015 1.00 38.78 188 PRO A N 1
ATOM 1483 C CA . PRO A 1 188 ? 11.608 -19.053 -0.703 1.00 38.78 188 PRO A CA 1
ATOM 1484 C C . PRO A 1 188 ? 10.869 -20.176 0.022 1.00 38.78 188 PRO A C 1
ATOM 1486 O O . PRO A 1 188 ? 9.658 -20.119 0.224 1.00 38.78 188 PRO A O 1
ATOM 1489 N N . SER A 1 189 ? 11.606 -21.237 0.347 1.00 37.50 189 SER A N 1
ATOM 1490 C CA . SER A 1 189 ? 11.051 -22.427 0.977 1.00 37.50 189 SER A CA 1
ATOM 1491 C C . SER A 1 189 ? 10.275 -22.035 2.229 1.00 37.50 189 SER A C 1
ATOM 1493 O O . SER A 1 189 ? 10.802 -21.301 3.066 1.00 37.50 189 SER A O 1
ATOM 1495 N N . THR A 1 190 ? 9.084 -22.600 2.405 1.00 38.38 190 THR A N 1
ATOM 1496 C CA . THR A 1 190 ? 8.203 -22.478 3.582 1.00 38.38 190 THR A CA 1
ATOM 1497 C C . THR A 1 190 ? 8.784 -23.100 4.867 1.00 38.38 190 THR A C 1
ATOM 1499 O O . THR A 1 190 ? 8.067 -23.551 5.753 1.00 38.38 190 THR A O 1
ATOM 1502 N N . SER A 1 191 ? 10.108 -23.123 5.013 1.00 42.94 191 SER A N 1
ATOM 1503 C CA . SER A 1 191 ? 10.840 -23.878 6.024 1.00 42.94 191 SER A CA 1
ATOM 1504 C C . SER A 1 191 ? 11.909 -23.013 6.698 1.00 42.94 191 SER A C 1
ATOM 1506 O O . SER A 1 191 ? 13.099 -23.163 6.432 1.00 42.94 191 SER A O 1
ATOM 1508 N N . SER A 1 192 ? 11.482 -22.149 7.623 1.00 37.88 192 SER A N 1
ATOM 1509 C CA . SER A 1 192 ? 12.212 -21.916 8.882 1.00 37.88 192 SER A CA 1
ATOM 1510 C C . SER A 1 192 ? 11.351 -21.176 9.915 1.00 37.88 192 SER A C 1
ATOM 1512 O O . SER A 1 192 ? 11.772 -20.174 10.492 1.00 37.88 192 SER A O 1
ATOM 1514 N N . ALA A 1 193 ? 10.157 -21.689 10.210 1.00 37.78 193 ALA A N 1
ATOM 1515 C CA . ALA A 1 193 ? 9.610 -21.544 11.556 1.00 37.78 193 ALA A CA 1
ATOM 1516 C C . ALA A 1 193 ? 10.305 -22.586 12.451 1.00 37.78 193 ALA A C 1
ATOM 1518 O O . ALA A 1 193 ? 9.723 -23.602 12.817 1.00 37.78 193 ALA A O 1
ATOM 1519 N N . ASN A 1 194 ? 11.588 -22.362 12.757 1.00 34.91 194 ASN A N 1
ATOM 1520 C CA . ASN A 1 194 ? 12.256 -23.075 13.844 1.00 34.91 194 ASN A CA 1
ATOM 1521 C C . ASN A 1 194 ? 11.744 -22.493 15.162 1.00 34.91 194 ASN A C 1
ATOM 1523 O O . ASN A 1 194 ? 12.382 -21.657 15.800 1.00 34.91 194 ASN A O 1
ATOM 1527 N N . THR A 1 195 ? 10.557 -22.937 15.554 1.00 39.38 195 THR A N 1
ATOM 1528 C CA . THR A 1 195 ? 10.052 -22.813 16.915 1.00 39.38 195 THR A CA 1
ATOM 1529 C C . THR A 1 195 ? 10.759 -23.873 17.760 1.00 39.38 195 THR A C 1
ATOM 1531 O O . THR A 1 195 ? 10.191 -24.916 18.070 1.00 39.38 195 THR A O 1
ATOM 1534 N N . GLU A 1 196 ? 12.023 -23.644 18.121 1.00 30.52 196 GLU A N 1
ATOM 1535 C CA . GLU A 1 196 ? 12.587 -24.355 19.270 1.00 30.52 196 GLU A CA 1
ATOM 1536 C C . GLU A 1 196 ? 12.098 -23.672 20.557 1.00 30.52 196 GLU A C 1
ATOM 1538 O O . GLU A 1 196 ? 12.240 -22.451 20.703 1.00 30.52 196 GLU A O 1
ATOM 1543 N N . PRO A 1 197 ? 11.518 -24.414 21.517 1.00 35.88 197 PRO A N 1
ATOM 1544 C CA . PRO A 1 197 ? 11.150 -23.850 22.802 1.00 35.88 197 PRO A CA 1
ATOM 1545 C C . PRO A 1 197 ? 12.427 -23.487 23.566 1.00 35.88 197 PRO A C 1
ATOM 1547 O O . PRO A 1 197 ? 13.171 -24.353 24.028 1.00 35.88 197 PRO A O 1
ATOM 1550 N N . ARG A 1 198 ? 12.676 -22.185 23.740 1.00 36.59 198 ARG A N 1
ATOM 1551 C CA . ARG A 1 198 ? 13.665 -21.695 24.705 1.00 36.59 198 ARG A CA 1
ATOM 1552 C C . ARG A 1 198 ? 13.188 -22.063 26.111 1.00 36.59 198 ARG A C 1
ATOM 1554 O O . ARG A 1 198 ? 12.390 -21.355 26.718 1.00 36.59 198 ARG A O 1
ATOM 1561 N N . LEU A 1 199 ? 13.689 -23.185 26.620 1.00 34.12 199 LEU A N 1
ATOM 1562 C CA . LEU A 1 199 ? 13.677 -23.515 28.040 1.00 34.12 199 LEU A CA 1
ATOM 1563 C C . LEU A 1 199 ? 14.402 -22.398 28.800 1.00 34.12 199 LEU A C 1
ATOM 1565 O O . LEU A 1 199 ? 15.620 -22.244 28.696 1.00 34.12 199 LEU A O 1
ATOM 1569 N N . LEU A 1 200 ? 13.635 -21.615 29.557 1.00 38.38 200 LEU A N 1
ATOM 1570 C CA . LEU A 1 200 ? 14.150 -20.753 30.612 1.00 38.38 200 LEU A CA 1
ATOM 1571 C C . LEU A 1 200 ? 14.831 -21.646 31.656 1.00 38.38 200 LEU A C 1
ATOM 1573 O O . LEU A 1 200 ? 14.183 -22.480 32.286 1.00 38.38 200 LEU A O 1
ATOM 1577 N N . LYS A 1 201 ? 16.146 -21.488 31.816 1.00 38.09 201 LYS A N 1
ATOM 1578 C CA . LYS A 1 201 ? 16.855 -21.922 33.020 1.00 38.09 201 LYS A CA 1
ATOM 1579 C C . LYS A 1 201 ? 16.910 -20.721 33.965 1.00 38.09 201 LYS A C 1
ATOM 1581 O O . LYS A 1 201 ? 17.368 -19.668 33.534 1.00 38.09 201 LYS A O 1
ATOM 1586 N N . ASN A 1 202 ? 16.375 -20.952 35.167 1.00 46.03 202 ASN A N 1
ATOM 1587 C CA . ASN A 1 202 ? 16.289 -20.128 36.382 1.00 46.03 202 ASN A CA 1
ATOM 1588 C C . ASN A 1 202 ? 17.061 -18.807 36.406 1.00 46.03 202 ASN A C 1
ATOM 1590 O O . ASN A 1 202 ? 18.305 -18.853 36.283 1.00 46.03 202 ASN A O 1
#

pLDDT: mean 86.76, std 18.58, range [30.52, 98.69]